Protein AF-0000000079070250 (afdb_homodimer)

Nearest PDB structures (foldseek):
  7kfq-assembly1_A  TM=8.716E-01  e=6.512E-08  Variovorax paradoxus
  5h3r-assembly1_B  TM=8.777E-01  e=5.614E-07  Escherichia coli K-12
  3voe-assembly1_B  TM=7.880E-01  e=2.738E-07  Escherichia coli K-12
  6pcp-assembly2_C  TM=7.789E-01  e=2.030E-07  Bordetella pertussis
  1s3j-assembly1_B  TM=6.612E-01  e=4.162E-07  Bacillus subtilis

Radius of gyration: 23.42 Å; Cα contacts (8 Å, |Δi|>4): 355; chains: 2; bounding box: 112×60×46 Å

Structure (mmCIF, N/CA/C/O backbone):
data_AF-0000000079070250-model_v1
#
loop_
_entity.id
_entity.type
_entity.pdbx_description
1 polymer 'MarR family transcriptional regulator'
#
loop_
_atom_site.group_PDB
_atom_site.id
_atom_site.type_symbol
_atom_site.label_atom_id
_atom_site.label_alt_id
_atom_site.label_comp_id
_atom_site.label_asym_id
_atom_site.label_entity_id
_atom_site.label_seq_id
_atom_site.pdbx_PDB_ins_code
_atom_site.Cartn_x
_atom_site.Cartn_y
_atom_site.Cartn_z
_atom_site.occupancy
_atom_site.B_iso_or_equiv
_atom_site.auth_seq_id
_atom_site.auth_comp_id
_atom_site.auth_asym_id
_atom_site.auth_atom_id
_atom_site.pdbx_PDB_model_num
ATOM 1 N N . MET A 1 1 ? -1.026 7.945 24.25 1 46.78 1 MET A N 1
ATOM 2 C CA . MET A 1 1 ? -1.282 8.734 23.047 1 46.78 1 MET A CA 1
ATOM 3 C C . MET A 1 1 ? -2.287 8.023 22.141 1 46.78 1 MET A C 1
ATOM 5 O O . MET A 1 1 ? -2.238 6.805 21.984 1 46.78 1 MET A O 1
ATOM 9 N N . ALA A 1 2 ? -3.346 8.688 21.969 1 53.91 2 ALA A N 1
ATOM 10 C CA . ALA A 1 2 ? -4.469 8.055 21.281 1 53.91 2 ALA A CA 1
ATOM 11 C C . ALA A 1 2 ? -4.043 7.516 19.906 1 53.91 2 ALA A C 1
ATOM 13 O O . ALA A 1 2 ? -3.264 8.156 19.203 1 53.91 2 ALA A O 1
ATOM 14 N N . ARG A 1 3 ? -4.148 6.27 19.75 1 69.94 3 ARG A N 1
ATOM 15 C CA . ARG A 1 3 ? -3.939 5.617 18.453 1 69.94 3 ARG A CA 1
ATOM 16 C C . ARG A 1 3 ? -4.844 6.215 17.391 1 69.94 3 ARG A C 1
ATOM 18 O O . ARG A 1 3 ? -6.047 6.383 17.609 1 69.94 3 ARG A O 1
ATOM 25 N N . GLN A 1 4 ? -4.176 6.863 16.453 1 83.81 4 GLN A N 1
ATOM 26 C CA . GLN A 1 4 ? -4.969 7.469 15.383 1 83.81 4 GLN A CA 1
ATOM 27 C C . GLN A 1 4 ? -4.883 6.656 14.102 1 83.81 4 GLN A C 1
ATOM 29 O O . GLN A 1 4 ? -3.836 6.078 13.789 1 83.81 4 GLN A O 1
ATOM 34 N N . PRO A 1 5 ? -6.004 6.57 13.438 1 85 5 PRO A N 1
ATOM 35 C CA . PRO A 1 5 ? -6.035 5.82 12.18 1 85 5 PRO A CA 1
ATOM 36 C C . PRO A 1 5 ? -4.957 6.27 11.203 1 85 5 PRO A C 1
ATOM 38 O O . PRO A 1 5 ? -4.422 5.453 10.445 1 85 5 PRO A O 1
ATOM 41 N N . GLN A 1 6 ? -4.605 7.555 11.32 1 87.25 6 GLN A N 1
ATOM 42 C CA . GLN A 1 6 ? -3.607 8.062 10.383 1 87.25 6 GLN A CA 1
ATOM 43 C C . GLN A 1 6 ? -2.225 7.496 10.695 1 87.25 6 GLN A C 1
ATOM 45 O O . GLN A 1 6 ? -1.397 7.336 9.797 1 87.25 6 GLN A O 1
ATOM 50 N N . ASP A 1 7 ? -2.006 7.215 11.953 1 89 7 ASP A N 1
ATOM 51 C CA . ASP A 1 7 ? -0.715 6.645 12.32 1 89 7 ASP A CA 1
ATOM 52 C C . ASP A 1 7 ? -0.553 5.238 11.75 1 89 7 ASP A C 1
ATOM 54 O O . ASP A 1 7 ? 0.488 4.914 11.172 1 89 7 ASP A O 1
ATOM 58 N N . LEU A 1 8 ? -1.578 4.457 11.875 1 90.69 8 LEU A N 1
ATOM 59 C CA . LEU A 1 8 ? -1.529 3.094 11.359 1 90.69 8 LEU A CA 1
ATOM 60 C C . LEU A 1 8 ? -1.411 3.096 9.836 1 90.69 8 LEU A C 1
ATOM 62 O O . LEU A 1 8 ? -0.548 2.416 9.273 1 90.69 8 LEU A O 1
ATOM 66 N N . LEU A 1 9 ? -2.252 3.852 9.219 1 92.38 9 LEU A N 1
ATOM 67 C CA . LEU A 1 9 ? -2.234 3.867 7.758 1 92.38 9 LEU A CA 1
ATOM 68 C C . LEU A 1 9 ? -0.908 4.406 7.234 1 92.38 9 LEU A C 1
ATOM 70 O O . LEU A 1 9 ? -0.378 3.908 6.238 1 92.38 9 LEU A O 1
ATOM 74 N N . HIS A 1 10 ? -0.412 5.395 7.945 1 92.31 10 HIS A N 1
ATOM 75 C CA . HIS A 1 10 ? 0.875 5.957 7.555 1 92.31 10 HIS A CA 1
ATOM 76 C C . HIS A 1 10 ? 1.977 4.902 7.609 1 92.31 10 HIS A C 1
ATOM 78 O O . HIS A 1 10 ? 2.727 4.734 6.645 1 92.31 10 HIS A O 1
ATOM 84 N N . LEU A 1 11 ? 2.061 4.195 8.648 1 92.69 11 LEU A N 1
ATOM 85 C CA . LEU A 1 11 ? 3.127 3.217 8.836 1 92.69 11 LEU A CA 1
ATOM 86 C C . LEU A 1 11 ? 2.939 2.025 7.898 1 92.69 11 LEU A C 1
ATOM 88 O O . LEU A 1 11 ? 3.912 1.497 7.359 1 92.69 11 LEU A O 1
ATOM 92 N N . LEU A 1 12 ? 1.713 1.626 7.691 1 94.81 12 LEU A N 1
ATOM 93 C CA . LEU A 1 12 ? 1.416 0.559 6.742 1 94.81 12 LEU A CA 1
ATOM 94 C C . LEU A 1 12 ? 1.848 0.949 5.332 1 94.81 12 LEU A C 1
ATOM 96 O O . LEU A 1 12 ? 2.547 0.189 4.66 1 94.81 12 LEU A O 1
ATOM 100 N N . THR A 1 13 ? 1.435 2.119 4.93 1 95.62 13 THR A N 1
ATOM 101 C CA . THR A 1 13 ? 1.72 2.602 3.582 1 95.62 13 THR A CA 1
ATOM 102 C C . THR A 1 13 ? 3.223 2.738 3.363 1 95.62 13 THR A C 1
ATOM 104 O O . THR A 1 13 ? 3.752 2.283 2.348 1 95.62 13 THR A O 1
ATOM 107 N N . ARG A 1 14 ? 3.848 3.328 4.301 1 93.44 14 ARG A N 1
ATOM 108 C CA . ARG A 1 14 ? 5.289 3.531 4.184 1 93.44 14 ARG A CA 1
ATOM 109 C C . ARG A 1 14 ? 6.023 2.197 4.102 1 93.44 14 ARG A C 1
ATOM 111 O O . ARG A 1 14 ? 6.855 1.997 3.215 1 93.44 14 ARG A O 1
ATOM 118 N N . ALA A 1 15 ? 5.711 1.296 5.008 1 93.75 15 ALA A N 1
ATOM 119 C CA . ALA A 1 15 ? 6.332 -0.024 5.008 1 93.75 15 ALA A CA 1
ATOM 120 C C . ALA A 1 15 ? 6.055 -0.761 3.701 1 93.75 15 ALA A C 1
ATOM 122 O O . ALA A 1 15 ? 6.961 -1.357 3.113 1 93.75 15 ALA A O 1
ATOM 123 N N . GLU A 1 16 ? 4.832 -0.742 3.283 1 95.25 16 GLU A N 1
ATOM 124 C CA . GLU A 1 16 ? 4.434 -1.439 2.064 1 95.25 16 GLU A CA 1
ATOM 125 C C . GLU A 1 16 ? 5.152 -0.868 0.844 1 95.25 16 GLU A C 1
ATOM 127 O O . GLU A 1 16 ? 5.719 -1.614 0.044 1 95.25 16 GLU A O 1
ATOM 132 N N . ARG A 1 17 ? 5.148 0.422 0.697 1 94.31 17 ARG A N 1
ATOM 133 C CA . ARG A 1 17 ? 5.746 1.064 -0.469 1 94.31 17 ARG A CA 1
ATOM 134 C C . ARG A 1 17 ? 7.254 0.84 -0.504 1 94.31 17 ARG A C 1
ATOM 136 O O . ARG A 1 17 ? 7.824 0.589 -1.567 1 94.31 17 ARG A O 1
ATOM 143 N N . LEU A 1 18 ? 7.895 0.932 0.613 1 92.06 18 LEU A N 1
ATOM 144 C CA . LEU A 1 18 ? 9.336 0.709 0.676 1 92.06 18 LEU A CA 1
ATOM 145 C C . LEU A 1 18 ? 9.672 -0.747 0.375 1 92.06 18 LEU A C 1
ATOM 147 O O . LEU A 1 18 ? 10.641 -1.029 -0.338 1 92.06 18 LEU A O 1
ATOM 151 N N . ALA A 1 19 ? 8.922 -1.646 0.915 1 92.81 19 ALA A N 1
ATOM 152 C CA . ALA A 1 19 ? 9.109 -3.062 0.622 1 92.81 19 ALA A CA 1
ATOM 153 C C . ALA A 1 19 ? 8.883 -3.354 -0.858 1 92.81 19 ALA A C 1
ATOM 155 O O . ALA A 1 19 ? 9.672 -4.059 -1.489 1 92.81 19 ALA A O 1
ATOM 156 N N . ALA A 1 20 ? 7.805 -2.828 -1.381 1 94.12 20 ALA A N 1
ATOM 157 C CA . ALA A 1 20 ? 7.469 -3.031 -2.787 1 94.12 20 ALA A CA 1
ATOM 158 C C . ALA A 1 20 ? 8.555 -2.475 -3.697 1 94.12 20 ALA A C 1
ATOM 160 O O . ALA A 1 20 ? 8.898 -3.082 -4.719 1 94.12 20 ALA A O 1
ATOM 161 N N . ARG A 1 21 ? 9.062 -1.342 -3.359 1 91.5 21 ARG A N 1
ATOM 162 C CA . ARG A 1 21 ? 10.133 -0.727 -4.137 1 91.5 21 ARG A CA 1
ATOM 163 C C . ARG A 1 21 ? 11.367 -1.623 -4.168 1 91.5 21 ARG A C 1
ATOM 165 O O . ARG A 1 21 ? 12 -1.778 -5.215 1 91.5 21 ARG A O 1
ATOM 172 N N . ARG A 1 22 ? 11.734 -2.135 -3.072 1 89.56 22 ARG A N 1
ATOM 173 C CA . ARG A 1 22 ? 12.883 -3.033 -2.988 1 89.56 22 ARG A CA 1
ATOM 174 C C . ARG A 1 22 ? 12.68 -4.27 -3.859 1 89.56 22 ARG A C 1
ATOM 176 O O . ARG A 1 22 ? 13.586 -4.684 -4.582 1 89.56 22 ARG A O 1
ATOM 183 N N . ILE A 1 23 ? 11.539 -4.801 -3.764 1 92.88 23 ILE A N 1
ATOM 184 C CA . ILE A 1 23 ? 11.219 -5.992 -4.543 1 92.88 23 ILE A CA 1
ATOM 185 C C . ILE A 1 23 ? 11.188 -5.637 -6.031 1 92.88 23 ILE A C 1
ATOM 187 O O . ILE A 1 23 ? 11.695 -6.391 -6.867 1 92.88 23 ILE A O 1
ATOM 191 N N . GLN A 1 24 ? 10.609 -4.516 -6.312 1 94.69 24 GLN A N 1
ATOM 192 C CA . GLN A 1 24 ? 10.508 -4.086 -7.707 1 94.69 24 GLN A CA 1
ATOM 193 C C . GLN A 1 24 ? 11.891 -3.951 -8.344 1 94.69 24 GLN A C 1
ATOM 195 O O . GLN A 1 24 ? 12.07 -4.262 -9.516 1 94.69 24 GLN A O 1
ATOM 200 N N . SER A 1 25 ? 12.805 -3.434 -7.594 1 92.19 25 SER A N 1
ATOM 201 C CA . SER A 1 25 ? 14.156 -3.266 -8.109 1 92.19 25 SER A CA 1
ATOM 202 C C . SER A 1 25 ? 14.719 -4.586 -8.625 1 92.19 25 SER A C 1
ATOM 204 O O . SER A 1 25 ? 15.445 -4.609 -9.625 1 92.19 25 SER A O 1
ATOM 206 N N . VAL A 1 26 ? 14.406 -5.695 -7.984 1 93 26 VAL A N 1
ATOM 207 C CA . VAL A 1 26 ? 14.844 -7.023 -8.391 1 93 26 VAL A CA 1
ATOM 208 C C . VAL A 1 26 ? 14.047 -7.48 -9.609 1 93 26 VAL A C 1
ATOM 210 O O . VAL A 1 26 ? 14.609 -7.996 -10.578 1 93 26 VAL A O 1
ATOM 213 N N . LEU A 1 27 ? 12.734 -7.211 -9.625 1 96.06 27 LEU A N 1
ATOM 214 C CA . LEU A 1 27 ? 11.82 -7.699 -10.656 1 96.06 27 LEU A CA 1
ATOM 215 C C . LEU A 1 27 ? 12.039 -6.961 -11.969 1 96.06 27 LEU A C 1
ATOM 217 O O . LEU A 1 27 ? 11.695 -7.473 -13.039 1 96.06 27 LEU A O 1
ATOM 221 N N . ASP A 1 28 ? 12.641 -5.785 -11.828 1 95.56 28 ASP A N 1
ATOM 222 C CA . ASP A 1 28 ? 12.906 -4.969 -13.008 1 95.56 28 ASP A CA 1
ATOM 223 C C . ASP A 1 28 ? 13.805 -5.707 -14 1 95.56 28 ASP A C 1
ATOM 225 O O . ASP A 1 28 ? 13.609 -5.609 -15.211 1 95.56 28 ASP A O 1
ATOM 229 N N . ALA A 1 29 ? 14.688 -6.453 -13.5 1 94.44 29 ALA A N 1
ATOM 230 C CA . ALA A 1 29 ? 15.617 -7.211 -14.336 1 94.44 29 ALA A CA 1
ATOM 231 C C . ALA A 1 29 ? 14.883 -8.273 -15.148 1 94.44 29 ALA A C 1
ATOM 233 O O . ALA A 1 29 ? 15.391 -8.758 -16.156 1 94.44 29 ALA A O 1
ATOM 234 N N . PHE A 1 30 ? 13.703 -8.547 -14.773 1 95.06 30 PHE A N 1
ATOM 235 C CA . PHE A 1 30 ? 12.938 -9.609 -15.422 1 95.06 30 PHE A CA 1
ATOM 236 C C . PHE A 1 30 ? 11.734 -9.039 -16.156 1 95.06 30 PHE A C 1
ATOM 238 O O . PHE A 1 30 ? 10.883 -9.781 -16.656 1 95.06 30 PHE A O 1
ATOM 245 N N . GLY A 1 31 ? 11.602 -7.75 -16.156 1 95 31 GLY A N 1
ATOM 246 C CA . GLY A 1 31 ? 10.469 -7.117 -16.812 1 95 31 GLY A CA 1
ATOM 247 C C . GLY A 1 31 ? 9.141 -7.453 -16.156 1 95 31 GLY A C 1
ATOM 248 O O . GLY A 1 31 ? 8.125 -7.582 -16.828 1 95 31 GLY A O 1
ATOM 249 N N . CYS A 1 32 ? 9.094 -7.691 -14.906 1 96.19 32 CYS A N 1
ATOM 250 C CA . CYS A 1 32 ? 7.914 -8.109 -14.156 1 96.19 32 CYS A CA 1
ATOM 251 C C . CYS A 1 32 ? 7.543 -7.066 -13.109 1 96.19 32 CYS A C 1
ATOM 253 O O . CYS A 1 32 ? 8.414 -6.566 -12.391 1 96.19 32 CYS A O 1
ATOM 255 N N . SER A 1 33 ? 6.297 -6.719 -12.969 1 96.44 33 SER A N 1
ATOM 256 C CA . SER A 1 33 ? 5.836 -5.805 -11.93 1 96.44 33 SER A CA 1
ATOM 257 C C . SER A 1 33 ? 5.535 -6.543 -10.633 1 96.44 33 SER A C 1
ATOM 259 O O . SER A 1 33 ? 5.305 -7.754 -10.641 1 96.44 33 SER A O 1
ATOM 261 N N . VAL A 1 34 ? 5.504 -5.812 -9.578 1 95.81 34 VAL A N 1
ATOM 262 C CA . VAL A 1 34 ? 5.23 -6.391 -8.273 1 95.81 34 VAL A CA 1
ATOM 263 C C . VAL A 1 34 ? 3.834 -7.012 -8.258 1 95.81 34 VAL A C 1
ATOM 265 O O . VAL A 1 34 ? 3.627 -8.078 -7.68 1 95.81 34 VAL A O 1
ATOM 268 N N . ASP A 1 35 ? 2.865 -6.348 -8.945 1 96.12 35 ASP A N 1
ATOM 269 C CA . ASP A 1 35 ? 1.505 -6.875 -8.938 1 96.12 35 ASP A CA 1
ATOM 270 C C . ASP A 1 35 ? 1.404 -8.148 -9.773 1 96.12 35 ASP A C 1
ATOM 272 O O . ASP A 1 35 ? 0.684 -9.086 -9.406 1 96.12 35 ASP A O 1
ATOM 276 N N . ALA A 1 36 ? 2.092 -8.164 -10.859 1 96.12 36 ALA A N 1
ATOM 277 C CA . ALA A 1 36 ? 2.143 -9.391 -11.641 1 96.12 36 ALA A CA 1
ATOM 278 C C . ALA A 1 36 ? 2.779 -10.523 -10.844 1 96.12 36 ALA A C 1
ATOM 280 O O . ALA A 1 36 ? 2.289 -11.656 -10.859 1 96.12 36 ALA A O 1
ATOM 281 N N . TRP A 1 37 ? 3.865 -10.203 -10.164 1 95.75 37 TRP A N 1
ATOM 282 C CA . TRP A 1 37 ? 4.535 -11.172 -9.305 1 95.75 37 TRP A CA 1
ATOM 283 C C . TRP A 1 37 ? 3.588 -11.68 -8.219 1 95.75 37 TRP A C 1
ATOM 285 O O . TRP A 1 37 ? 3.535 -12.883 -7.957 1 95.75 37 TRP A O 1
ATOM 295 N N . ARG A 1 38 ? 2.85 -10.82 -7.641 1 94.56 38 ARG A N 1
ATOM 296 C CA . ARG A 1 38 ? 1.867 -11.18 -6.625 1 94.56 38 ARG A CA 1
ATOM 297 C C . ARG A 1 38 ? 0.826 -12.141 -7.191 1 94.56 38 ARG A C 1
ATOM 299 O O . ARG A 1 38 ? 0.493 -13.148 -6.559 1 94.56 38 ARG A O 1
ATOM 306 N N . VAL A 1 39 ? 0.385 -11.844 -8.328 1 95.44 39 VAL A N 1
ATOM 307 C CA . VAL A 1 39 ? -0.62 -12.695 -8.969 1 95.44 39 VAL A CA 1
ATOM 308 C C . VAL A 1 39 ? -0.027 -14.07 -9.258 1 95.44 39 VAL A C 1
ATOM 310 O O . VAL A 1 39 ? -0.657 -15.094 -8.992 1 95.44 39 VAL A O 1
ATOM 313 N N . LEU A 1 40 ? 1.185 -14.109 -9.773 1 95.88 40 LEU A N 1
ATOM 314 C CA . LEU A 1 40 ? 1.859 -15.375 -10.023 1 95.88 40 LEU A CA 1
ATOM 315 C C . LEU A 1 40 ? 1.979 -16.188 -8.742 1 95.88 40 LEU A C 1
ATOM 317 O O . LEU A 1 40 ? 1.757 -17.406 -8.75 1 95.88 40 LEU A O 1
ATOM 321 N N . ASP A 1 41 ? 2.283 -15.492 -7.73 1 93.69 41 ASP A N 1
ATOM 322 C CA . ASP A 1 41 ? 2.467 -16.156 -6.445 1 93.69 41 ASP A CA 1
ATOM 323 C C . ASP A 1 41 ? 1.146 -16.734 -5.93 1 93.69 41 ASP A C 1
ATOM 325 O O . ASP A 1 41 ? 1.108 -17.844 -5.391 1 93.69 41 ASP A O 1
ATOM 329 N N . LEU A 1 42 ? 0.11 -16 -6.062 1 93 42 LEU A N 1
ATOM 330 C CA . LEU A 1 42 ? -1.203 -16.422 -5.59 1 93 42 LEU A CA 1
ATOM 331 C C . LEU A 1 42 ? -1.707 -17.625 -6.391 1 93 42 LEU A C 1
ATOM 333 O O . LEU A 1 42 ? -2.504 -18.422 -5.887 1 93 42 LEU A O 1
ATOM 337 N N . LEU A 1 43 ? -1.216 -17.75 -7.562 1 95.12 43 LEU A N 1
ATOM 338 C CA . LEU A 1 43 ? -1.648 -18.844 -8.438 1 95.12 43 LEU A CA 1
ATOM 339 C C . LEU A 1 43 ? -0.766 -20.062 -8.266 1 95.12 43 LEU A C 1
ATOM 341 O O . LEU A 1 43 ? -0.946 -21.078 -8.961 1 95.12 43 LEU A O 1
ATOM 345 N N . SER A 1 44 ? 0.198 -20.016 -7.461 1 85.81 44 SER A N 1
ATOM 346 C CA . SER A 1 44 ? 1.197 -21.062 -7.316 1 85.81 44 SER A CA 1
ATOM 347 C C . SER A 1 44 ? 0.555 -22.375 -6.887 1 85.81 44 SER A C 1
ATOM 349 O O . SER A 1 44 ? 1.147 -23.453 -7.051 1 85.81 44 SER A O 1
ATOM 351 N N . GLY A 1 45 ? -0.623 -22.344 -6.473 1 78.19 45 GLY A N 1
ATOM 352 C CA . GLY A 1 45 ? -1.278 -23.594 -6.125 1 78.19 45 GLY A CA 1
ATOM 353 C C . GLY A 1 45 ? -1.76 -24.375 -7.332 1 78.19 45 GLY A C 1
ATOM 354 O O . GLY A 1 45 ? -1.824 -23.844 -8.438 1 78.19 45 GLY A O 1
ATOM 355 N N . ASP A 1 46 ? -2.018 -25.656 -7.195 1 70.88 46 ASP A N 1
ATOM 356 C CA . ASP A 1 46 ? -2.307 -26.594 -8.289 1 70.88 46 ASP A CA 1
ATOM 357 C C . ASP A 1 46 ? -3.73 -26.391 -8.805 1 70.88 46 ASP A C 1
ATOM 359 O O . ASP A 1 46 ? -4.016 -26.688 -9.969 1 70.88 46 ASP A O 1
ATOM 363 N N . GLU A 1 47 ? -4.691 -26.031 -8.164 1 81 47 GLU A N 1
ATOM 364 C CA . GLU A 1 47 ? -6.102 -26.109 -8.547 1 81 47 GLU A CA 1
ATOM 365 C C . GLU A 1 47 ? -6.559 -24.812 -9.203 1 81 47 GLU A C 1
ATOM 367 O O . GLU A 1 47 ? -7.672 -24.719 -9.727 1 81 47 GLU A O 1
ATOM 372 N N . GLY A 1 48 ? -5.738 -23.953 -9.508 1 90.25 48 GLY A N 1
ATOM 373 C CA . GLY A 1 48 ? -6.172 -22.688 -10.062 1 90.25 48 GLY A CA 1
ATOM 374 C C . GLY A 1 48 ? -7.02 -21.859 -9.102 1 90.25 48 GLY A C 1
ATOM 375 O O . GLY A 1 48 ? -7.387 -22.344 -8.031 1 90.25 48 GLY A O 1
ATOM 376 N N . ARG A 1 49 ? -7.348 -20.625 -9.453 1 95 49 ARG A N 1
ATOM 377 C CA . ARG A 1 49 ? -8.148 -19.719 -8.641 1 95 49 ARG A CA 1
ATOM 378 C C . ARG A 1 49 ? -9.109 -18.922 -9.508 1 95 49 ARG A C 1
ATOM 380 O O . ARG A 1 49 ? -8.797 -18.578 -10.648 1 95 49 ARG A O 1
ATOM 387 N N . THR A 1 50 ? -10.297 -18.688 -8.938 1 94.5 50 THR A N 1
ATOM 388 C CA . THR A 1 50 ? -11.25 -17.844 -9.656 1 94.5 50 THR A CA 1
ATOM 389 C C . THR A 1 50 ? -10.766 -16.406 -9.703 1 94.5 50 THR A C 1
ATOM 391 O O . THR A 1 50 ? -10.016 -15.969 -8.828 1 94.5 50 THR A O 1
ATOM 394 N N . MET A 1 51 ? -11.219 -15.734 -10.742 1 93.38 51 MET A N 1
ATOM 395 C CA . MET A 1 51 ? -10.867 -14.328 -10.883 1 93.38 51 MET A CA 1
ATOM 396 C C . MET A 1 51 ? -11.336 -13.523 -9.672 1 93.38 51 MET A C 1
ATOM 398 O O . MET A 1 51 ? -10.641 -12.617 -9.211 1 93.38 51 MET A O 1
ATOM 402 N N . THR A 1 52 ? -12.414 -13.922 -9.094 1 92.88 52 THR A N 1
ATOM 403 C CA . THR A 1 52 ? -12.969 -13.234 -7.938 1 92.88 52 THR A CA 1
ATOM 404 C C . THR A 1 52 ? -12.102 -13.453 -6.703 1 92.88 52 THR A C 1
ATOM 406 O O . THR A 1 52 ? -11.742 -12.5 -6.016 1 92.88 52 THR A O 1
ATOM 409 N N . SER A 1 53 ? -11.758 -14.664 -6.477 1 92.81 53 SER A N 1
ATOM 410 C CA . SER A 1 53 ? -10.914 -14.977 -5.324 1 92.81 53 SER A CA 1
ATOM 411 C C . SER A 1 53 ? -9.531 -14.344 -5.457 1 92.81 53 SER A C 1
ATOM 413 O O . SER A 1 53 ? -8.953 -13.891 -4.465 1 92.81 53 SER A O 1
ATOM 415 N N . LEU A 1 54 ? -9.016 -14.305 -6.664 1 93.94 54 LEU A N 1
ATOM 416 C CA . LEU A 1 54 ? -7.719 -13.695 -6.93 1 93.94 54 LEU A CA 1
ATOM 417 C C . LEU A 1 54 ? -7.75 -12.195 -6.637 1 93.94 54 LEU A C 1
ATOM 419 O O . LEU A 1 54 ? -6.84 -11.672 -5.992 1 93.94 54 LEU A O 1
ATOM 423 N N . ALA A 1 55 ? -8.781 -11.57 -7.102 1 93.75 55 ALA A N 1
ATOM 424 C CA . ALA A 1 55 ? -8.93 -10.133 -6.879 1 93.75 55 ALA A CA 1
ATOM 425 C C . ALA A 1 55 ? -9.031 -9.812 -5.391 1 93.75 55 ALA A C 1
ATOM 427 O O . ALA A 1 55 ? -8.375 -8.891 -4.902 1 93.75 55 ALA A O 1
ATOM 428 N N . GLU A 1 56 ? -9.781 -10.609 -4.66 1 90.5 56 GLU A N 1
ATOM 429 C CA . GLU A 1 56 ? -9.977 -10.43 -3.225 1 90.5 56 GLU A CA 1
ATOM 430 C C . GLU A 1 56 ? -8.672 -10.625 -2.463 1 90.5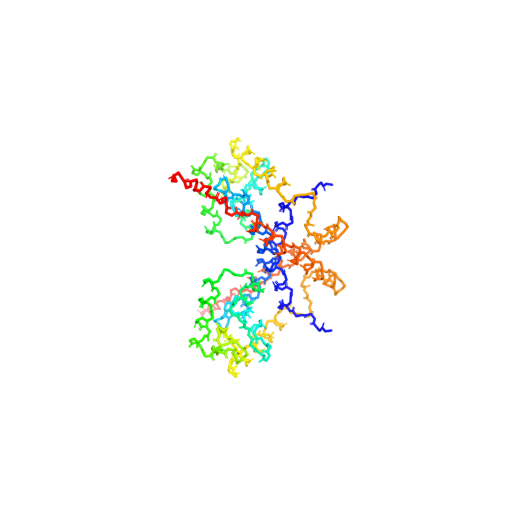 56 GLU A C 1
ATOM 432 O O . GLU A 1 56 ? -8.297 -9.797 -1.632 1 90.5 56 GLU A O 1
ATOM 437 N N . ASP A 1 57 ? -7.988 -11.672 -2.807 1 89.94 57 ASP A N 1
ATOM 438 C CA . ASP A 1 57 ? -6.758 -12.008 -2.092 1 89.94 57 ASP A CA 1
ATOM 439 C C . ASP A 1 57 ? -5.637 -11.023 -2.439 1 89.94 57 ASP A C 1
ATOM 441 O O . ASP A 1 57 ? -4.789 -10.727 -1.6 1 89.94 57 ASP A O 1
ATOM 445 N N . ALA A 1 58 ? -5.652 -10.523 -3.648 1 91.25 58 ALA A N 1
ATOM 446 C CA . ALA A 1 58 ? -4.652 -9.555 -4.082 1 91.25 58 ALA A CA 1
ATOM 447 C C . ALA A 1 58 ? -5.031 -8.141 -3.625 1 91.25 58 ALA A C 1
ATOM 449 O O . ALA A 1 58 ? -4.23 -7.215 -3.738 1 91.25 58 ALA A O 1
ATOM 450 N N . ALA A 1 59 ? -6.211 -7.996 -3.115 1 89.31 59 ALA A N 1
ATOM 451 C CA . ALA A 1 59 ? -6.742 -6.691 -2.74 1 89.31 59 ALA A CA 1
ATOM 452 C C . ALA A 1 59 ? -6.652 -5.707 -3.902 1 89.31 59 ALA A C 1
ATOM 454 O O . ALA A 1 59 ? -6.172 -4.582 -3.736 1 89.31 59 ALA A O 1
ATOM 455 N N . LEU A 1 60 ? -7.035 -6.133 -5.051 1 92.75 60 LEU A N 1
ATOM 456 C CA . LEU A 1 60 ? -7.07 -5.324 -6.266 1 92.75 60 LEU A CA 1
ATOM 457 C C . LEU A 1 60 ? -8.5 -5.188 -6.789 1 92.75 60 LEU A C 1
ATOM 459 O O . LEU A 1 60 ? -9.289 -6.125 -6.688 1 92.75 60 LEU A O 1
ATOM 463 N N . PRO A 1 61 ? -8.82 -4.008 -7.414 1 91.75 61 PRO A N 1
ATOM 464 C CA . PRO A 1 61 ? -10.07 -3.951 -8.172 1 91.75 61 PRO A CA 1
ATOM 465 C C . PRO A 1 61 ? -10.117 -4.973 -9.305 1 91.75 61 PRO A C 1
ATOM 467 O O . PRO A 1 61 ? -9.102 -5.234 -9.953 1 91.75 61 PRO A O 1
ATOM 470 N N . ALA A 1 62 ? -11.305 -5.492 -9.586 1 94.25 62 ALA A N 1
ATOM 471 C CA . ALA A 1 62 ? -11.5 -6.555 -10.562 1 94.25 62 ALA A CA 1
ATOM 472 C C . ALA A 1 62 ? -10.961 -6.141 -11.93 1 94.25 62 ALA A C 1
ATOM 474 O O . ALA A 1 62 ? -10.258 -6.91 -12.586 1 94.25 62 ALA A O 1
ATOM 475 N N . PRO A 1 63 ? -11.227 -4.93 -12.367 1 96.5 63 PRO A N 1
ATOM 476 C CA . PRO A 1 63 ? -10.703 -4.551 -13.68 1 96.5 63 PRO A CA 1
ATOM 477 C C . PRO A 1 63 ? -9.18 -4.551 -13.734 1 96.5 63 PRO A C 1
ATOM 479 O O . PRO A 1 63 ? -8.594 -4.895 -14.766 1 96.5 63 PRO A O 1
ATOM 482 N N . THR A 1 64 ? -8.562 -4.141 -12.625 1 95.69 64 THR A N 1
ATOM 483 C CA . THR A 1 64 ? -7.105 -4.121 -12.539 1 95.69 64 THR A CA 1
ATOM 484 C C . THR A 1 64 ? -6.543 -5.539 -12.609 1 95.69 64 THR A C 1
ATOM 486 O O . THR A 1 64 ? -5.574 -5.797 -13.328 1 95.69 64 THR A O 1
ATOM 489 N N . LEU A 1 65 ? -7.102 -6.398 -11.859 1 96.25 65 LEU A N 1
ATOM 490 C CA . LEU A 1 65 ? -6.684 -7.793 -11.883 1 96.25 65 LEU A CA 1
ATOM 491 C C . LEU A 1 65 ? -6.828 -8.383 -13.281 1 96.25 65 LEU A C 1
ATOM 493 O O . LEU A 1 65 ? -5.949 -9.109 -13.742 1 96.25 65 LEU A O 1
ATOM 497 N N . THR A 1 66 ? -7.934 -8.094 -13.914 1 97.06 66 THR A N 1
ATOM 498 C CA . THR A 1 66 ? -8.188 -8.609 -15.25 1 97.06 66 THR A CA 1
ATOM 499 C C . THR A 1 66 ? -7.082 -8.18 -16.219 1 97.06 66 THR A C 1
ATOM 501 O O . THR A 1 66 ? -6.57 -9 -16.984 1 97.06 66 THR A O 1
ATOM 504 N N . LYS A 1 67 ? -6.742 -6.949 -16.094 1 98.06 67 LYS A N 1
ATOM 505 C CA . LYS A 1 67 ? -5.68 -6.441 -16.953 1 98.06 67 LYS A CA 1
ATOM 506 C C . LYS A 1 67 ? -4.367 -7.176 -16.703 1 98.06 67 LYS A C 1
ATOM 508 O O . LYS A 1 67 ? -3.646 -7.52 -17.641 1 98.06 67 LYS A O 1
ATOM 513 N N . ILE A 1 68 ? -4.02 -7.41 -15.508 1 97.56 68 ILE A N 1
ATOM 514 C CA . ILE A 1 68 ? -2.789 -8.094 -15.133 1 97.56 68 ILE A CA 1
ATOM 515 C C . ILE A 1 68 ? -2.822 -9.531 -15.641 1 97.56 68 ILE A C 1
ATOM 517 O O . ILE A 1 68 ? -1.853 -10.016 -16.234 1 97.56 68 ILE A O 1
ATOM 521 N N . VAL A 1 69 ? 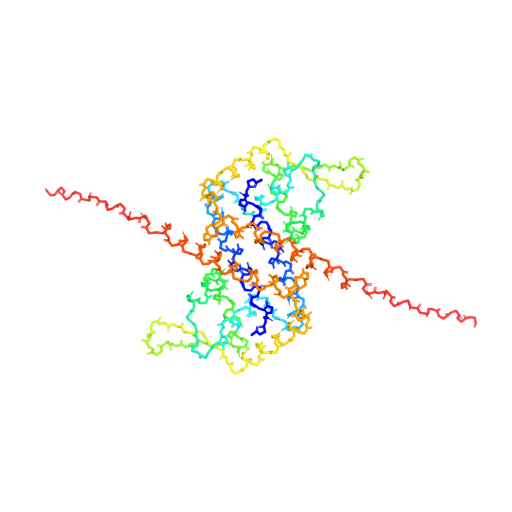-3.918 -10.195 -15.438 1 97.56 69 VAL A N 1
ATOM 522 C CA . VAL A 1 69 ? -4.047 -11.586 -15.867 1 97.56 69 VAL A CA 1
ATOM 523 C C . VAL A 1 69 ? -3.996 -11.656 -17.391 1 97.56 69 VAL A C 1
ATOM 525 O O . VAL A 1 69 ? -3.359 -12.555 -17.953 1 97.56 69 VAL A O 1
ATOM 528 N N . ASP A 1 70 ? -4.699 -10.688 -18.078 1 98.06 70 ASP A N 1
ATOM 529 C CA . ASP A 1 70 ? -4.641 -10.625 -19.531 1 98.06 70 ASP A CA 1
ATOM 530 C C . ASP A 1 70 ? -3.197 -10.539 -20.016 1 98.06 70 ASP A C 1
ATOM 532 O O . ASP A 1 70 ? -2.807 -11.227 -20.953 1 98.06 70 ASP A O 1
ATOM 536 N N . GLN A 1 71 ? -2.436 -9.734 -19.375 1 98.06 71 GLN A N 1
ATOM 537 C CA . GLN A 1 71 ? -1.03 -9.562 -19.734 1 98.06 71 GLN A CA 1
ATOM 538 C C . GLN A 1 71 ? -0.244 -10.844 -19.5 1 98.06 71 GLN A C 1
ATOM 540 O O . GLN A 1 71 ? 0.604 -11.219 -20.312 1 98.06 71 GLN A O 1
ATOM 545 N N . LEU A 1 72 ? -0.511 -11.523 -18.453 1 98.06 72 LEU A N 1
ATOM 546 C CA . LEU A 1 72 ? 0.18 -12.766 -18.109 1 98.06 72 LEU A CA 1
ATOM 547 C C . LEU A 1 72 ? -0.219 -13.883 -19.078 1 98.06 72 LEU A C 1
ATOM 549 O O . LEU A 1 72 ? 0.597 -14.742 -19.406 1 98.06 72 LEU A O 1
ATOM 553 N N . VAL A 1 73 ? -1.46 -13.883 -19.516 1 98.12 73 VAL A N 1
ATOM 554 C CA . VAL A 1 73 ? -1.927 -14.828 -20.516 1 98.12 73 VAL A CA 1
ATOM 555 C C . VAL A 1 73 ? -1.204 -14.57 -21.844 1 98.12 73 VAL A C 1
ATOM 557 O O . VAL A 1 73 ? -0.715 -15.508 -22.484 1 98.12 73 VAL A O 1
ATOM 560 N N . ASP A 1 74 ? -1.137 -13.305 -22.172 1 98.06 74 ASP A N 1
ATOM 561 C CA . ASP A 1 74 ? -0.442 -12.922 -23.406 1 98.06 74 ASP A CA 1
ATOM 562 C C . ASP A 1 74 ? 1.019 -13.359 -23.375 1 98.06 74 ASP A C 1
ATOM 564 O O . ASP A 1 74 ? 1.604 -13.672 -24.406 1 98.06 74 ASP A O 1
ATOM 568 N N . GLN A 1 75 ? 1.61 -13.453 -22.203 1 97.5 75 GLN A N 1
ATOM 569 C CA . GLN A 1 75 ? 3 -13.859 -22.016 1 97.5 75 GLN A CA 1
ATOM 570 C C . GLN A 1 75 ? 3.113 -15.375 -21.859 1 97.5 75 GLN A C 1
ATOM 572 O O . GLN A 1 75 ? 4.203 -15.898 -21.641 1 97.5 75 GLN A O 1
ATOM 577 N N . ASN A 1 76 ? 1.967 -16.047 -21.891 1 98.19 76 ASN A N 1
ATOM 578 C CA . ASN A 1 76 ? 1.883 -17.5 -21.766 1 98.19 76 ASN A CA 1
ATOM 579 C C . ASN A 1 76 ? 2.326 -17.969 -20.391 1 98.19 76 ASN A C 1
ATOM 581 O O . ASN A 1 76 ? 2.971 -19.016 -20.266 1 98.19 76 ASN A O 1
ATOM 585 N N . LEU A 1 77 ? 2.088 -17.203 -19.375 1 97.88 77 LEU A N 1
ATOM 586 C CA . LEU A 1 77 ? 2.424 -17.562 -18 1 97.88 77 LEU A CA 1
ATOM 587 C C . LEU A 1 77 ? 1.199 -18.094 -17.266 1 97.88 77 LEU A C 1
ATOM 589 O O . LEU A 1 77 ? 1.33 -18.859 -16.297 1 97.88 77 LEU A O 1
ATOM 593 N N . VAL A 1 78 ? 0.047 -17.641 -17.703 1 98 78 VAL A N 1
ATOM 594 C CA . VAL A 1 78 ? -1.232 -18 -17.109 1 98 78 VAL A CA 1
ATOM 595 C C . VAL A 1 78 ? -2.205 -18.438 -18.203 1 98 78 VAL A C 1
ATOM 597 O O . VAL A 1 78 ? -2.125 -17.969 -19.344 1 98 78 VAL A O 1
ATOM 600 N N . PHE A 1 79 ? -3.006 -19.328 -17.906 1 97.19 79 PHE A N 1
ATOM 601 C CA . PHE A 1 79 ? -4.121 -19.656 -18.797 1 97.19 79 PHE A CA 1
ATOM 602 C C . PHE A 1 79 ? -5.426 -19.734 -18.016 1 97.19 79 PHE A C 1
ATOM 604 O O . PHE A 1 79 ? -5.414 -19.875 -16.781 1 97.19 79 PHE A O 1
ATOM 611 N N . ARG A 1 80 ? -6.473 -19.516 -18.703 1 96.12 80 ARG A N 1
ATOM 612 C CA . ARG A 1 80 ? -7.809 -19.594 -18.125 1 96.12 80 ARG A CA 1
ATOM 613 C C . ARG A 1 80 ? -8.516 -20.891 -18.547 1 96.12 80 ARG A C 1
ATOM 615 O O . ARG A 1 80 ? -8.336 -21.359 -19.656 1 96.12 80 ARG A O 1
ATOM 622 N N . ARG A 1 81 ? -9.203 -21.375 -17.578 1 93.81 81 ARG A N 1
ATOM 623 C CA . ARG A 1 81 ? -9.992 -22.562 -17.891 1 93.81 81 ARG A CA 1
ATOM 624 C C . ARG A 1 81 ? -11.32 -22.547 -17.141 1 93.81 81 ARG A C 1
ATOM 626 O O . ARG A 1 81 ? -11.453 -21.875 -16.125 1 93.81 81 ARG A O 1
ATOM 633 N N . VAL A 1 82 ? -12.266 -23.266 -17.656 1 92 82 VAL A N 1
ATOM 634 C CA . VAL A 1 82 ? -13.562 -23.391 -17 1 92 82 VAL A CA 1
ATOM 635 C C . VAL A 1 82 ? -13.453 -24.375 -15.828 1 92 82 VAL A C 1
ATOM 637 O O . VAL A 1 82 ? -12.797 -25.422 -15.945 1 92 82 VAL A O 1
ATOM 640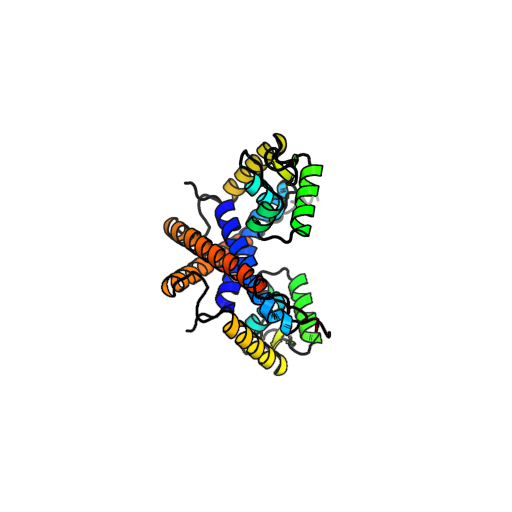 N N . ASP A 1 83 ? -14.109 -23.984 -14.727 1 88.06 83 ASP A N 1
ATOM 641 C CA . ASP A 1 83 ? -14.156 -24.875 -13.578 1 88.06 83 ASP A CA 1
ATOM 642 C C . ASP A 1 83 ? -14.992 -26.125 -13.883 1 88.06 83 ASP A C 1
ATOM 644 O O . ASP A 1 83 ? -16.172 -26.016 -14.211 1 88.06 83 ASP A O 1
ATOM 648 N N . PRO A 1 84 ? -14.336 -27.203 -13.766 1 87.81 84 PRO A N 1
ATOM 649 C CA . PRO A 1 84 ? -15.094 -28.422 -14.062 1 87.81 84 PRO A CA 1
ATOM 650 C C . PRO A 1 84 ? -16.266 -28.641 -13.117 1 87.81 84 PRO A C 1
ATOM 652 O O . PRO A 1 84 ? -17.266 -29.25 -13.492 1 87.81 84 PRO A O 1
ATOM 655 N N . ALA A 1 85 ? -16.094 -28.094 -11.938 1 90.44 85 ALA A N 1
ATOM 656 C CA . ALA A 1 85 ? -17.125 -28.25 -10.922 1 90.44 85 ALA A CA 1
ATOM 657 C C . ALA A 1 85 ? -18.234 -27.203 -11.078 1 90.44 85 ALA A C 1
ATOM 659 O O . ALA A 1 85 ? -19.328 -27.375 -10.539 1 90.44 85 ALA A O 1
ATOM 660 N N . ASP A 1 86 ? -18.016 -26.125 -11.695 1 90.88 86 ASP A N 1
ATOM 661 C CA . ASP A 1 86 ? -18.953 -25.031 -11.938 1 90.88 86 ASP A CA 1
ATOM 662 C C . ASP A 1 86 ? -18.625 -24.312 -13.25 1 90.88 86 ASP A C 1
ATOM 664 O O . ASP A 1 86 ? -17.797 -23.406 -13.281 1 90.88 86 ASP A O 1
ATOM 668 N N . ARG A 1 87 ? -19.359 -24.672 -14.25 1 89.62 87 ARG A N 1
ATOM 669 C CA . ARG A 1 87 ? -19.047 -24.219 -15.602 1 89.62 87 ARG A CA 1
ATOM 670 C C . ARG A 1 87 ? -19.188 -22.703 -15.719 1 89.62 87 ARG A C 1
ATOM 672 O O . ARG A 1 87 ? -18.703 -22.109 -16.688 1 89.62 87 ARG A O 1
ATOM 679 N N . ARG A 1 88 ? -19.719 -22.109 -14.75 1 90.12 88 ARG A N 1
ATOM 680 C CA . ARG A 1 88 ? -19.875 -20.656 -14.789 1 90.12 88 ARG A CA 1
ATOM 681 C C . ARG A 1 88 ? -18.641 -19.953 -14.242 1 90.12 88 ARG A C 1
ATOM 683 O O . ARG A 1 88 ? -18.469 -18.734 -14.414 1 90.12 88 ARG A O 1
ATOM 690 N N . ARG A 1 89 ? -17.875 -20.766 -13.68 1 90.56 89 ARG A N 1
ATOM 691 C CA . ARG A 1 89 ? -16.703 -20.188 -13.031 1 90.56 89 ARG A CA 1
ATOM 692 C C . ARG A 1 89 ? -15.461 -20.344 -13.914 1 90.56 89 ARG A C 1
ATOM 694 O O . ARG A 1 89 ? -15.227 -21.406 -14.477 1 90.56 89 ARG A O 1
ATOM 701 N N . VAL A 1 90 ? -14.781 -19.328 -14.07 1 92.25 90 VAL A N 1
ATOM 702 C CA . VAL A 1 90 ? -13.523 -19.328 -14.805 1 92.25 90 VAL A CA 1
ATOM 703 C C . VAL A 1 90 ? -12.352 -19.328 -13.828 1 92.25 90 VAL A C 1
ATOM 705 O O . VAL A 1 90 ? -12.32 -18.516 -12.891 1 92.25 90 VAL A O 1
ATOM 708 N N . LEU A 1 91 ? -11.453 -20.25 -14.078 1 95.19 91 LEU A N 1
ATOM 709 C CA . LEU A 1 91 ? -10.266 -20.375 -13.234 1 95.19 91 LEU A CA 1
ATOM 710 C C . LEU A 1 91 ? -9.023 -19.875 -13.977 1 95.19 91 LEU A C 1
ATOM 712 O O . LEU A 1 91 ? -8.883 -20.109 -15.18 1 95.19 91 LEU A O 1
ATOM 716 N N . ALA A 1 92 ? -8.195 -19.188 -13.258 1 97.31 92 ALA A N 1
ATOM 717 C CA . ALA A 1 92 ? -6.852 -18.875 -13.734 1 97.31 92 ALA A CA 1
ATOM 718 C C . ALA A 1 92 ? -5.816 -19.828 -13.148 1 97.31 92 ALA A C 1
ATOM 720 O O . ALA A 1 92 ? -5.891 -20.188 -11.969 1 97.31 92 ALA A O 1
ATOM 721 N N . GLN A 1 93 ? -4.891 -20.25 -13.984 1 96.88 93 GLN A N 1
ATOM 722 C CA . GLN A 1 93 ? -3.869 -21.203 -13.562 1 96.88 93 GLN A CA 1
ATOM 723 C C . GLN A 1 93 ? -2.535 -20.906 -14.242 1 96.88 93 GLN A C 1
ATOM 725 O O . GLN A 1 93 ? -2.502 -20.359 -15.344 1 96.88 93 GLN A O 1
ATOM 730 N N . LEU A 1 94 ? -1.488 -21.375 -13.523 1 97.44 94 LEU A N 1
ATOM 731 C CA . LEU A 1 94 ? -0.165 -21.188 -14.109 1 97.44 94 LEU A CA 1
ATOM 732 C C . LEU A 1 94 ? 0.079 -22.219 -15.211 1 97.44 94 LEU A C 1
ATOM 734 O O . LEU A 1 94 ? -0.308 -23.391 -15.078 1 97.44 94 LEU A O 1
ATOM 738 N N . THR A 1 95 ? 0.683 -21.766 -16.312 1 96.75 95 THR A N 1
ATOM 739 C CA . THR A 1 95 ? 1.284 -22.688 -17.266 1 96.75 95 THR A CA 1
ATOM 740 C C . THR A 1 95 ? 2.592 -23.25 -16.719 1 96.75 95 THR A C 1
ATOM 742 O O . THR A 1 95 ? 3.102 -22.781 -15.703 1 96.75 95 THR A O 1
ATOM 745 N N . PRO A 1 96 ? 3.121 -24.312 -17.375 1 96.38 96 PRO A N 1
ATOM 746 C CA . PRO A 1 96 ? 4.461 -24.766 -16.984 1 96.38 96 PRO A CA 1
ATOM 747 C C . PRO A 1 96 ? 5.496 -23.641 -17.047 1 96.38 96 PRO A C 1
ATOM 749 O O . PRO A 1 96 ? 6.363 -23.547 -16.172 1 96.38 96 PRO A O 1
ATOM 752 N N . ARG A 1 97 ? 5.336 -22.828 -18.031 1 97.06 97 ARG A N 1
ATOM 753 C CA . ARG A 1 97 ? 6.215 -21.672 -18.156 1 97.06 97 ARG A CA 1
ATOM 754 C C . ARG A 1 97 ? 6 -20.703 -17.016 1 97.06 97 ARG A C 1
ATOM 756 O O . ARG A 1 97 ? 6.961 -20.125 -16.484 1 97.06 97 ARG A O 1
ATOM 763 N N . GLY A 1 98 ? 4.727 -20.484 -16.656 1 96.94 98 GLY A N 1
ATOM 764 C CA . GLY A 1 98 ? 4.387 -19.609 -15.531 1 96.94 98 GLY A CA 1
ATOM 765 C C . GLY A 1 98 ? 4.957 -20.094 -14.211 1 96.94 98 GLY A C 1
ATOM 766 O O . GLY A 1 98 ? 5.426 -19.281 -13.406 1 96.94 98 GLY A O 1
ATOM 767 N N . LEU A 1 99 ? 4.945 -21.375 -14.039 1 95.88 99 LEU A N 1
ATOM 768 C CA . LEU A 1 99 ? 5.5 -21.969 -12.828 1 95.88 99 LEU A CA 1
ATOM 769 C C . LEU A 1 99 ? 7.008 -21.75 -12.75 1 95.88 99 LEU A C 1
ATOM 771 O O . LEU A 1 99 ? 7.539 -21.422 -11.695 1 95.88 99 LEU A O 1
ATOM 775 N N . ARG A 1 100 ? 7.688 -21.938 -13.852 1 96.31 100 ARG A N 1
ATOM 776 C CA . ARG A 1 100 ? 9.125 -21.734 -13.914 1 96.31 100 ARG A CA 1
ATOM 777 C C . ARG A 1 100 ? 9.477 -20.266 -13.641 1 96.31 100 ARG A C 1
ATOM 779 O O . ARG A 1 100 ? 10.414 -19.984 -12.898 1 96.31 100 ARG A O 1
ATOM 786 N N . ARG A 1 101 ? 8.664 -19.406 -14.234 1 96.12 101 ARG A N 1
ATOM 787 C CA . ARG A 1 101 ? 8.883 -17.984 -14.047 1 96.12 101 ARG A CA 1
ATOM 788 C C . ARG A 1 101 ? 8.703 -17.578 -12.586 1 96.12 101 ARG A C 1
ATOM 790 O O . ARG A 1 101 ? 9.516 -16.828 -12.031 1 96.12 101 ARG A O 1
ATOM 797 N N . ARG A 1 102 ? 7.664 -18.031 -11.984 1 94.88 102 ARG A N 1
ATOM 798 C CA . ARG A 1 102 ? 7.402 -17.75 -10.578 1 94.88 102 ARG A CA 1
ATOM 799 C C . ARG A 1 102 ? 8.578 -18.172 -9.703 1 94.88 102 ARG A C 1
ATOM 801 O O . ARG A 1 102 ? 9 -17.422 -8.82 1 94.88 102 ARG A O 1
ATOM 808 N N . ARG A 1 103 ? 9.086 -19.359 -9.953 1 94.44 103 ARG A N 1
ATOM 809 C CA . ARG A 1 103 ? 10.203 -19.891 -9.164 1 94.44 103 ARG A CA 1
ATOM 810 C C . ARG A 1 103 ? 11.453 -19.047 -9.367 1 94.44 103 ARG A C 1
ATOM 812 O O . ARG A 1 103 ? 12.18 -18.766 -8.414 1 94.44 103 ARG A O 1
ATOM 819 N N . GLU A 1 104 ? 11.672 -18.719 -10.609 1 95.75 104 GLU A N 1
ATOM 820 C CA . GLU A 1 104 ? 12.82 -17.891 -10.953 1 95.75 104 GLU A CA 1
ATOM 821 C C . GLU A 1 104 ? 12.758 -16.547 -10.234 1 95.75 104 GLU A C 1
ATOM 823 O O . GLU A 1 104 ? 13.75 -16.109 -9.648 1 95.75 104 GLU A O 1
ATOM 828 N N . LEU A 1 105 ? 11.625 -15.945 -10.281 1 95 105 LEU A N 1
ATOM 829 C CA . LEU A 1 105 ? 11.438 -14.641 -9.648 1 95 105 LEU A CA 1
ATOM 830 C C . LEU A 1 105 ? 11.57 -14.75 -8.133 1 95 105 LEU A C 1
ATOM 832 O O . LEU A 1 105 ? 12.211 -13.906 -7.5 1 95 105 LEU A O 1
ATOM 836 N N . SER A 1 106 ? 10.992 -15.781 -7.586 1 92.44 106 SER A N 1
ATOM 837 C CA . SER A 1 106 ? 11.047 -15.992 -6.145 1 92.44 106 SER A CA 1
ATOM 838 C C . SER A 1 106 ? 12.484 -16.172 -5.668 1 92.44 106 SER A C 1
ATOM 840 O O . SER A 1 106 ? 12.867 -15.633 -4.625 1 92.44 106 SER A O 1
ATOM 842 N N . ARG A 1 107 ? 13.203 -16.875 -6.445 1 92.38 107 ARG A N 1
ATOM 843 C CA . ARG A 1 107 ? 14.609 -17.109 -6.109 1 92.38 107 ARG A CA 1
ATOM 844 C C . ARG A 1 107 ? 15.406 -15.805 -6.164 1 92.38 107 ARG A C 1
ATOM 846 O O . ARG A 1 107 ? 16.234 -15.539 -5.289 1 92.38 107 ARG A O 1
ATOM 853 N N . ALA A 1 108 ? 15.172 -15.078 -7.188 1 93.94 108 ALA A N 1
ATOM 854 C CA . ALA A 1 108 ? 15.875 -13.805 -7.348 1 93.94 108 ALA A CA 1
ATOM 855 C C . ALA A 1 108 ? 15.539 -12.844 -6.215 1 93.94 108 ALA A C 1
ATOM 857 O O . ALA A 1 108 ? 16.438 -12.203 -5.652 1 93.94 108 ALA A O 1
ATOM 858 N N . VAL A 1 109 ? 14.312 -12.781 -5.852 1 92.69 109 VAL A N 1
ATOM 859 C CA . VAL A 1 109 ? 13.859 -11.883 -4.793 1 92.69 109 VAL A CA 1
ATOM 860 C C . VAL A 1 109 ? 14.438 -12.328 -3.453 1 92.69 109 VAL A C 1
ATOM 862 O O . VAL A 1 109 ? 14.938 -11.5 -2.684 1 92.69 109 VAL A O 1
ATOM 865 N N . ARG A 1 110 ? 14.367 -13.57 -3.219 1 89.25 110 ARG A N 1
ATOM 866 C CA . ARG A 1 110 ? 14.891 -14.102 -1.966 1 89.25 110 ARG A CA 1
ATOM 867 C C . ARG A 1 110 ? 16.391 -13.828 -1.844 1 89.25 110 ARG A C 1
ATOM 869 O O . ARG A 1 110 ? 16.875 -13.531 -0.755 1 89.25 110 ARG A O 1
ATOM 876 N N . ALA A 1 111 ? 17.094 -13.977 -2.893 1 88.75 111 ALA A N 1
ATOM 877 C CA . ALA A 1 111 ? 18.547 -13.758 -2.906 1 88.75 111 ALA A CA 1
ATOM 878 C C . ALA A 1 111 ? 18.875 -12.312 -2.557 1 88.75 111 ALA A C 1
ATOM 880 O O . ALA A 1 111 ? 19.844 -12.047 -1.841 1 88.75 111 ALA A O 1
ATOM 881 N N . GLU A 1 112 ? 18.078 -11.438 -3.072 1 83.81 112 GLU A N 1
ATOM 882 C CA . GLU A 1 112 ? 18.328 -10.016 -2.857 1 83.81 112 GLU A CA 1
ATOM 883 C C . GLU A 1 112 ? 17.781 -9.555 -1.511 1 83.81 112 GLU A C 1
ATOM 885 O O . GLU A 1 112 ? 18.359 -8.688 -0.858 1 83.81 112 GLU A O 1
ATOM 890 N N . TRP A 1 113 ? 16.594 -10.078 -1.146 1 79.94 113 TRP A N 1
ATOM 891 C CA . TRP A 1 113 ? 15.898 -9.711 0.087 1 79.94 113 TRP A CA 1
ATOM 892 C C . TRP A 1 113 ? 16.719 -10.125 1.31 1 79.94 113 TRP A C 1
ATOM 894 O O . TRP A 1 113 ? 16.844 -9.352 2.262 1 79.94 113 TRP A O 1
ATOM 904 N N . GLY A 1 114 ? 17.469 -11.195 1.2 1 74.75 114 GLY A N 1
ATOM 905 C CA . GLY A 1 114 ? 18.219 -11.758 2.32 1 74.75 114 GLY A CA 1
ATOM 906 C C . GLY A 1 114 ? 17.375 -12.648 3.207 1 74.75 114 GLY A C 1
ATOM 907 O O . GLY A 1 114 ? 16.188 -12.852 2.941 1 74.75 114 GLY A O 1
ATOM 908 N N . PRO A 1 115 ? 17.984 -13.164 4.211 1 67.25 115 PRO A N 1
ATOM 909 C CA . PRO A 1 115 ? 17.344 -14.211 5.016 1 67.25 115 PRO A CA 1
ATOM 910 C C . PRO A 1 115 ? 16.297 -13.664 5.965 1 67.25 115 PRO A C 1
ATOM 912 O O . PRO A 1 115 ? 15.477 -14.422 6.488 1 67.25 115 PRO A O 1
ATOM 915 N N . SER A 1 116 ? 16.391 -12.383 6.176 1 71.81 116 SER A N 1
ATOM 916 C CA . SER A 1 116 ? 15.438 -11.781 7.105 1 71.81 116 SER A CA 1
ATOM 917 C C . SER A 1 116 ? 15.008 -10.398 6.637 1 71.81 116 SER A C 1
ATOM 919 O O . SER A 1 116 ? 15.688 -9.766 5.828 1 71.81 116 SER A O 1
ATOM 921 N N . VAL A 1 117 ? 13.781 -10.07 7.117 1 77.12 117 VAL A N 1
ATOM 922 C CA . VAL A 1 117 ? 13.312 -8.719 6.855 1 77.12 117 VAL A CA 1
ATOM 923 C C . VAL A 1 117 ? 14.273 -7.707 7.469 1 77.12 117 VAL A C 1
ATOM 925 O O . VAL A 1 117 ? 14.617 -7.797 8.648 1 77.12 117 VAL A O 1
ATOM 928 N N . PRO A 1 118 ? 14.844 -6.879 6.629 1 76.62 118 PRO A N 1
ATOM 929 C CA . PRO A 1 118 ? 15.758 -5.871 7.172 1 76.62 118 PRO A CA 1
ATOM 930 C C . PRO A 1 118 ? 15.18 -5.145 8.383 1 76.62 118 PRO A C 1
ATOM 932 O O . PRO A 1 118 ? 14.008 -4.758 8.383 1 76.62 118 PRO A O 1
ATOM 935 N N . GLY A 1 119 ? 15.984 -5.145 9.5 1 80.19 119 GLY A N 1
ATOM 936 C CA . GLY A 1 119 ? 15.617 -4.328 10.641 1 80.19 119 GLY A CA 1
ATOM 937 C C . GLY A 1 119 ? 14.797 -5.078 11.672 1 80.19 119 GLY A C 1
ATOM 938 O O . GLY A 1 119 ? 14.5 -4.547 12.742 1 80.19 119 GLY A O 1
ATOM 939 N N . LEU A 1 120 ? 14.383 -6.301 11.312 1 87.88 120 LEU A N 1
ATOM 940 C CA . LEU A 1 120 ? 13.602 -7.082 12.258 1 87.88 120 LEU A CA 1
ATOM 941 C C . LEU A 1 120 ? 14.305 -8.391 12.602 1 87.88 120 LEU A C 1
ATOM 943 O O . LEU A 1 120 ? 14.922 -9.016 11.727 1 87.88 120 LEU A O 1
ATOM 947 N N . THR A 1 121 ? 14.219 -8.734 13.859 1 88.25 121 THR A N 1
ATOM 948 C CA . THR A 1 121 ? 14.656 -10.07 14.242 1 88.25 121 THR A CA 1
ATOM 949 C C . THR A 1 121 ? 13.648 -11.117 13.773 1 88.25 121 THR A C 1
ATOM 951 O O . THR A 1 121 ? 12.523 -10.789 13.406 1 88.25 121 THR A O 1
ATOM 954 N N . GLU A 1 122 ? 14.164 -12.32 13.773 1 86 122 GLU A N 1
ATOM 955 C CA . GLU A 1 122 ? 13.266 -13.406 13.414 1 86 122 GLU A CA 1
ATOM 956 C C . GLU A 1 122 ? 12.039 -13.43 14.32 1 86 122 GLU A C 1
ATOM 958 O O . GLU A 1 122 ? 10.922 -13.656 13.859 1 86 122 GLU A O 1
ATOM 963 N N . ASP A 1 123 ? 12.297 -13.125 15.531 1 89.56 123 ASP A N 1
ATOM 964 C CA . ASP A 1 123 ? 11.211 -13.102 16.5 1 89.56 123 ASP A CA 1
ATOM 965 C C . ASP A 1 123 ? 10.227 -11.969 16.203 1 89.56 123 ASP A C 1
ATOM 967 O O . ASP A 1 123 ? 9.016 -12.156 16.297 1 89.56 123 ASP A O 1
ATOM 971 N N . GLU A 1 124 ? 10.719 -10.859 15.82 1 90.19 124 GLU A N 1
ATOM 972 C CA . GLU A 1 124 ? 9.875 -9.711 15.492 1 90.19 124 GLU A CA 1
ATOM 973 C C . GLU A 1 124 ? 9.07 -9.969 14.219 1 90.19 124 GLU A C 1
ATOM 975 O O . GLU A 1 124 ? 7.914 -9.555 14.117 1 90.19 124 GLU A O 1
ATOM 980 N N . GLU A 1 125 ? 9.695 -10.617 13.32 1 89.06 125 GLU A N 1
ATOM 981 C CA . GLU A 1 125 ? 8.992 -11 12.102 1 89.06 125 GLU A CA 1
ATOM 982 C C . GLU A 1 125 ? 7.848 -11.969 12.406 1 89.06 125 GLU A C 1
ATOM 984 O O . GLU A 1 125 ? 6.754 -11.836 11.852 1 89.06 125 GLU A O 1
ATOM 989 N N . ASP A 1 126 ? 8.148 -12.859 13.273 1 90.06 126 ASP A N 1
ATOM 990 C CA . ASP A 1 126 ? 7.156 -13.859 13.664 1 90.06 126 ASP A CA 1
ATOM 991 C C . ASP A 1 126 ? 5.988 -13.211 14.398 1 90.06 126 ASP A C 1
ATOM 993 O O . ASP A 1 126 ? 4.891 -13.773 14.453 1 90.06 126 ASP A O 1
ATOM 997 N N . GLN A 1 127 ? 6.195 -12.078 14.953 1 92.31 127 GLN A N 1
ATOM 998 C CA . GLN A 1 127 ? 5.133 -11.312 15.602 1 92.31 127 GLN A CA 1
ATOM 999 C C . GLN A 1 127 ? 4.371 -10.461 14.594 1 92.31 127 GLN A C 1
ATOM 1001 O O . GLN A 1 127 ? 3.145 -10.352 14.672 1 92.31 127 GLN A O 1
ATOM 1006 N N . LEU A 1 128 ? 5.062 -9.945 13.664 1 93.62 128 LEU A N 1
ATOM 1007 C CA . LEU A 1 128 ? 4.508 -8.984 12.719 1 93.62 128 LEU A CA 1
ATOM 1008 C C . LEU A 1 128 ? 3.512 -9.656 11.781 1 93.62 128 LEU A C 1
ATOM 1010 O O . LEU A 1 128 ? 2.416 -9.141 11.555 1 93.62 128 LEU A O 1
ATOM 1014 N N . LEU A 1 129 ? 3.814 -10.805 11.273 1 93.62 129 LEU A N 1
ATOM 1015 C CA . LEU A 1 129 ? 3.041 -11.445 10.219 1 93.62 129 LEU A CA 1
ATOM 1016 C C . LEU A 1 129 ? 1.653 -11.836 10.719 1 93.62 129 LEU A C 1
ATOM 1018 O O . LEU A 1 129 ? 0.646 -11.5 10.086 1 93.62 129 LEU A O 1
ATOM 1022 N N . PRO A 1 130 ? 1.6 -12.414 11.922 1 93.5 130 PRO A N 1
ATOM 1023 C CA . PRO A 1 130 ? 0.26 -12.742 12.414 1 93.5 130 PRO A CA 1
ATOM 1024 C C . PRO A 1 130 ? -0.582 -11.5 12.703 1 93.5 130 PRO A C 1
ATOM 1026 O O . PRO A 1 130 ? -1.802 -11.523 12.516 1 93.5 130 PRO A O 1
ATOM 1029 N N . LEU A 1 131 ? 0.008 -10.461 13.18 1 94.19 131 LEU A N 1
ATOM 1030 C CA . LEU A 1 131 ? -0.718 -9.227 13.445 1 94.19 131 LEU A CA 1
ATOM 1031 C C . LEU A 1 131 ? -1.276 -8.633 12.156 1 94.19 131 LEU A C 1
ATOM 1033 O O . LEU A 1 131 ? -2.422 -8.18 12.125 1 94.19 131 LEU A O 1
ATOM 1037 N N . LEU A 1 132 ? -0.469 -8.664 11.109 1 94.5 132 LEU A N 1
ATOM 1038 C CA . LEU A 1 132 ? -0.922 -8.188 9.805 1 94.5 132 LEU A CA 1
ATOM 1039 C C . LEU A 1 132 ? -2.061 -9.055 9.273 1 94.5 132 LEU A C 1
ATOM 1041 O O . LEU A 1 132 ? -3.002 -8.539 8.664 1 94.5 132 LEU A O 1
ATOM 1045 N N . GLY A 1 133 ? -1.898 -10.336 9.492 1 93.06 133 GLY A N 1
ATOM 1046 C CA . GLY A 1 133 ? -2.959 -11.242 9.102 1 93.06 133 GLY A CA 1
ATOM 1047 C C . GLY A 1 133 ? -4.281 -10.961 9.781 1 93.06 133 GLY A C 1
ATOM 1048 O O . GLY A 1 133 ? -5.328 -10.914 9.133 1 93.06 133 GLY A O 1
ATOM 1049 N N . ARG A 1 134 ? -4.289 -10.773 11.023 1 92.62 134 ARG A N 1
ATOM 1050 C CA . ARG A 1 134 ? -5.492 -10.453 11.789 1 92.62 134 ARG A CA 1
ATOM 1051 C C . ARG A 1 134 ? -6.086 -9.117 11.344 1 92.62 134 ARG A C 1
ATOM 1053 O O . ARG A 1 134 ? -7.301 -9 11.18 1 92.62 134 ARG A O 1
ATOM 1060 N N . LEU A 1 135 ? -5.203 -8.203 11.172 1 91.94 135 LEU A N 1
ATOM 1061 C CA . LEU A 1 135 ? -5.641 -6.887 10.719 1 91.94 135 LEU A CA 1
ATOM 1062 C C . LEU A 1 135 ? -6.352 -6.984 9.375 1 91.94 135 LEU A C 1
ATOM 1064 O O . LEU A 1 135 ? -7.453 -6.457 9.211 1 91.94 135 LEU A O 1
ATOM 1068 N N . SER A 1 136 ? -5.75 -7.676 8.445 1 91.69 136 SER A N 1
ATOM 1069 C CA . SER A 1 136 ? -6.328 -7.836 7.117 1 91.69 136 SER A CA 1
ATOM 1070 C C . SER A 1 136 ? -7.668 -8.555 7.18 1 91.69 136 SER A C 1
ATOM 1072 O O . SER A 1 136 ? -8.609 -8.188 6.477 1 91.69 136 SER A O 1
ATOM 1074 N N . GLY A 1 137 ? -7.723 -9.555 7.98 1 89.31 137 GLY A N 1
ATOM 1075 C CA . GLY A 1 137 ? -8.969 -10.281 8.148 1 89.31 137 GLY A CA 1
ATOM 1076 C C . GLY A 1 137 ? -10.094 -9.422 8.688 1 89.31 137 GLY A C 1
ATOM 1077 O O . GLY A 1 137 ? -11.227 -9.484 8.195 1 89.31 137 GLY A O 1
ATOM 1078 N N . ALA A 1 138 ? -9.836 -8.656 9.633 1 87.94 138 ALA A N 1
ATOM 1079 C CA . ALA A 1 138 ? -10.828 -7.801 10.273 1 87.94 138 ALA A CA 1
ATOM 1080 C C . ALA A 1 138 ? -11.305 -6.703 9.32 1 87.94 138 ALA A C 1
ATOM 1082 O O . ALA A 1 138 ? -12.469 -6.32 9.336 1 87.94 138 ALA A O 1
ATOM 1083 N N . LEU A 1 139 ? -10.367 -6.211 8.539 1 87.44 139 LEU A N 1
ATOM 1084 C CA . LEU A 1 139 ? -10.703 -5.129 7.617 1 87.44 139 LEU A CA 1
ATOM 1085 C C . LEU A 1 139 ? -11.508 -5.656 6.43 1 87.44 139 LEU A C 1
ATOM 1087 O O . LEU A 1 139 ? -12.297 -4.922 5.832 1 87.44 139 LEU A O 1
ATOM 1091 N N . ALA A 1 140 ? -11.211 -6.832 6.027 1 83.75 140 ALA A N 1
ATOM 1092 C CA . ALA A 1 140 ? -11.953 -7.453 4.934 1 83.75 140 ALA A CA 1
ATOM 1093 C C . ALA A 1 140 ? -13.414 -7.68 5.32 1 83.75 140 ALA A C 1
ATOM 1095 O O . ALA A 1 140 ? -14.32 -7.5 4.5 1 83.75 140 ALA A O 1
ATOM 1096 N N . ASP A 1 141 ? -13.648 -8.164 6.496 1 71.62 141 ASP A N 1
ATOM 1097 C CA . ASP A 1 141 ? -14.992 -8.461 7 1 71.62 141 ASP A CA 1
ATOM 1098 C C . ASP A 1 141 ? -15.82 -7.188 7.137 1 71.62 141 ASP A C 1
ATOM 1100 O O . ASP A 1 141 ? -17.031 -7.207 6.945 1 71.62 141 ASP A O 1
ATOM 1104 N N . GLY A 1 142 ? -15.281 -6.195 7.512 1 60 142 GLY A N 1
ATOM 1105 C CA . GLY A 1 142 ? -16.047 -4.957 7.645 1 60 142 GLY A CA 1
ATOM 1106 C C . GLY A 1 142 ? -16.469 -4.375 6.316 1 60 142 GLY A C 1
ATOM 1107 O O . GLY A 1 142 ? -17.328 -3.49 6.27 1 60 142 GLY A O 1
ATOM 1108 N N . SER A 1 143 ? -15.773 -4.559 5.211 1 52.75 143 SER A N 1
ATOM 1109 C CA . SER A 1 143 ? -16.203 -4.109 3.891 1 52.75 143 SER A CA 1
ATOM 1110 C C . SER A 1 143 ? -17.531 -4.742 3.494 1 52.75 143 SER A C 1
ATOM 1112 O O . SER A 1 143 ? -18.281 -4.184 2.684 1 52.75 143 SER A O 1
ATOM 1114 N N . ASP A 1 144 ? -17.859 -5.98 3.842 1 45.91 144 ASP A N 1
ATOM 1115 C CA . ASP A 1 144 ? -19.109 -6.664 3.531 1 45.91 144 ASP A CA 1
ATOM 1116 C C . ASP A 1 144 ? -20.281 -6.051 4.293 1 45.91 144 ASP A C 1
ATOM 1118 O O . ASP A 1 144 ? -21.422 -6.113 3.844 1 45.91 144 ASP A O 1
ATOM 1122 N N . ARG A 1 145 ? -20.156 -5.77 5.426 1 39.91 145 ARG A N 1
ATOM 1123 C CA . ARG A 1 145 ? -21.312 -5.293 6.188 1 39.91 145 ARG A CA 1
ATOM 1124 C C . ARG A 1 145 ? -21.844 -3.984 5.613 1 39.91 145 ARG A C 1
ATOM 1126 O O . ARG A 1 145 ? -23 -3.619 5.855 1 39.91 145 ARG A O 1
ATO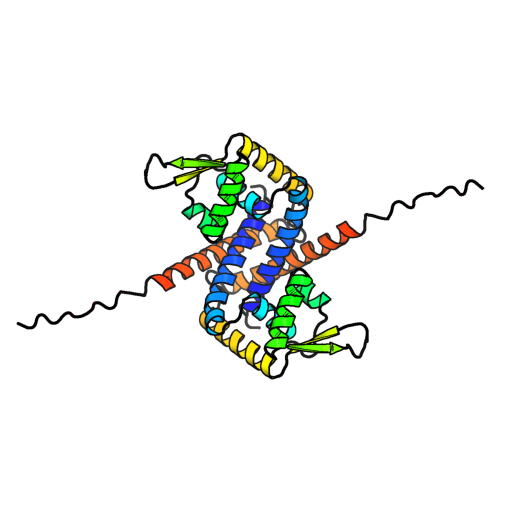M 1133 N N . ALA A 1 146 ? -21.062 -3.152 4.992 1 40.5 146 ALA A N 1
ATOM 1134 C CA . ALA A 1 146 ? -21.641 -1.912 4.484 1 40.5 146 ALA A CA 1
ATOM 1135 C C . ALA A 1 146 ? -22.547 -2.182 3.289 1 40.5 146 ALA A C 1
ATOM 1137 O O . ALA A 1 146 ? -23.344 -1.325 2.902 1 40.5 146 ALA A O 1
ATOM 1138 N N . GLY A 1 147 ? -22.422 -3.24 2.541 1 36.94 147 GLY A N 1
ATOM 1139 C CA . GLY A 1 147 ? -23.297 -3.539 1.421 1 36.94 147 GLY A CA 1
ATOM 1140 C C . GLY A 1 147 ? -24.672 -4.02 1.852 1 36.94 147 GLY A C 1
ATOM 1141 O O . GLY A 1 147 ? -25.562 -4.195 1.018 1 36.94 147 GLY A O 1
ATOM 1142 N N . THR A 1 148 ? -24.688 -4.699 2.877 1 37.41 148 THR A N 1
ATOM 1143 C CA . THR A 1 148 ? -25.922 -5.426 3.158 1 37.41 148 THR A CA 1
ATOM 1144 C C . THR A 1 148 ? -27.016 -4.469 3.623 1 37.41 148 THR A C 1
ATOM 1146 O O . THR A 1 148 ? -28.203 -4.812 3.6 1 37.41 148 THR A O 1
ATOM 1149 N N . THR A 1 149 ? -26.609 -3.34 4.098 1 37.88 149 THR A N 1
ATOM 1150 C CA . THR A 1 149 ? -27.703 -2.686 4.805 1 37.88 149 THR A CA 1
ATOM 1151 C C . THR A 1 149 ? -28.672 -2.037 3.82 1 37.88 149 THR A C 1
ATOM 1153 O O . THR A 1 149 ? -29.766 -1.625 4.199 1 37.88 149 THR A O 1
ATOM 1156 N N . ALA A 1 150 ? -28.125 -1.697 2.6 1 36.09 150 ALA A N 1
ATOM 1157 C CA . ALA A 1 150 ? -29.125 -0.893 1.899 1 36.09 150 ALA A CA 1
ATOM 1158 C C . ALA A 1 150 ? -30.25 -1.766 1.371 1 36.09 150 ALA A C 1
ATOM 1160 O O . ALA A 1 150 ? -30.078 -2.506 0.401 1 36.09 150 ALA A O 1
ATOM 1161 N N . ALA A 1 151 ? -31.016 -2.439 2.207 1 38.94 151 ALA A N 1
ATOM 1162 C CA . ALA A 1 151 ? -32.219 -3.074 1.716 1 38.94 151 ALA A CA 1
ATOM 1163 C C . ALA A 1 151 ? -33.062 -2.109 0.861 1 38.94 151 ALA A C 1
ATOM 1165 O O . ALA A 1 151 ? -33.156 -0.923 1.182 1 38.94 151 ALA A O 1
ATOM 1166 N N . PRO A 1 152 ? -33.219 -2.414 -0.423 1 41.19 152 PRO A N 1
ATOM 1167 C CA . PRO A 1 152 ? -34.031 -1.567 -1.297 1 41.19 152 PRO A CA 1
ATOM 1168 C C . PRO A 1 152 ? -35.344 -1.143 -0.646 1 41.19 152 PRO A C 1
ATOM 1170 O O . PRO A 1 152 ? -35.969 -1.919 0.099 1 41.19 152 PRO A O 1
ATOM 1173 N N . ALA A 1 153 ? -35.438 0.049 -0.237 1 42.44 153 ALA A N 1
ATOM 1174 C CA . ALA A 1 153 ? -36.75 0.607 0.171 1 42.44 153 ALA A CA 1
ATOM 1175 C C . ALA A 1 153 ? -37.844 0.214 -0.807 1 42.44 153 ALA A C 1
ATOM 1177 O O . ALA A 1 153 ? -37.719 0.454 -2.012 1 42.44 153 ALA A O 1
ATOM 1178 N N . GLY A 1 154 ? -38.438 -0.974 -0.676 1 38.47 154 GLY A N 1
ATOM 1179 C CA . GLY A 1 154 ? -39.594 -1.405 -1.433 1 38.47 154 GLY A CA 1
ATOM 1180 C C . GLY A 1 154 ? -40.625 -0.298 -1.648 1 38.47 154 GLY A C 1
ATOM 1181 O O . GLY A 1 154 ? -40.938 0.451 -0.721 1 38.47 154 GLY A O 1
ATOM 1182 N N . ASN A 1 155 ? -40.656 0.387 -2.756 1 41.25 155 ASN A N 1
ATOM 1183 C CA . ASN A 1 155 ? -41.719 1.282 -3.213 1 41.25 155 ASN A CA 1
ATOM 1184 C C . ASN A 1 155 ? -43.094 0.68 -2.98 1 41.25 155 ASN A C 1
ATOM 1186 O O . ASN A 1 155 ? -43.406 -0.402 -3.486 1 41.25 155 ASN A O 1
ATOM 1190 N N . PRO A 1 156 ? -43.781 0.955 -1.862 1 42.72 156 PRO A N 1
ATOM 1191 C CA . PRO A 1 156 ? -45.156 0.511 -1.701 1 42.72 156 PRO A CA 1
ATOM 1192 C C . PRO A 1 156 ? -46.062 0.933 -2.865 1 42.72 156 PRO A C 1
ATOM 1194 O O . PRO A 1 156 ? -46.219 2.129 -3.135 1 42.72 156 PRO A O 1
ATOM 1197 N N . VAL A 1 157 ? -45.875 0.498 -4.094 1 38.38 157 VAL A N 1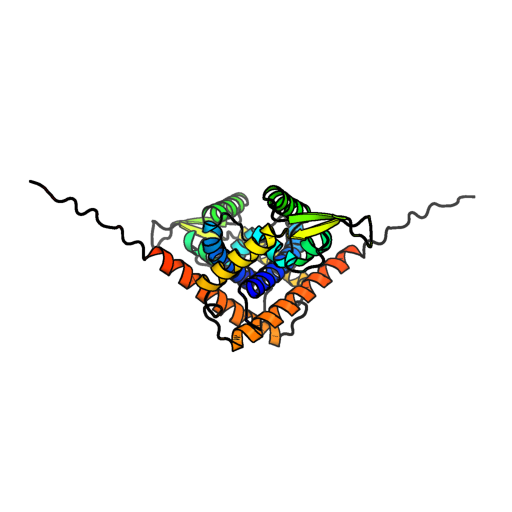
ATOM 1198 C CA . VAL A 1 157 ? -46.844 0.746 -5.141 1 38.38 157 VAL A CA 1
ATOM 1199 C C . VAL A 1 157 ? -48.25 0.333 -4.656 1 38.38 157 VAL A C 1
ATOM 1201 O O . VAL A 1 157 ? -48.469 -0.839 -4.352 1 38.38 157 VAL A O 1
ATOM 1204 N N . GLY A 1 158 ? -48.844 1.124 -3.791 1 38.69 158 GLY A N 1
ATOM 1205 C CA . GLY A 1 158 ? -50.281 1.087 -3.582 1 38.69 158 GLY A CA 1
ATOM 1206 C C . GLY A 1 158 ? -51.062 0.909 -4.867 1 38.69 158 GLY A C 1
ATOM 1207 O O . GLY A 1 158 ? -50.812 1.6 -5.855 1 38.69 158 GLY A O 1
ATOM 1208 N N . ARG A 1 159 ? -51.438 -0.319 -5.184 1 31.17 159 ARG A N 1
ATOM 1209 C CA . ARG A 1 159 ? -52.469 -0.688 -6.133 1 31.17 159 ARG A CA 1
ATOM 1210 C C . ARG A 1 159 ? -53.75 0.117 -5.891 1 31.17 159 ARG A C 1
ATOM 1212 O O . ARG A 1 159 ? -54.406 -0.076 -4.879 1 31.17 159 ARG A O 1
ATOM 1219 N N . ALA A 1 160 ? -53.781 1.389 -6.113 1 35.75 160 ALA A N 1
ATOM 1220 C CA . ALA A 1 160 ? -55.094 2.047 -6.234 1 35.75 160 ALA A CA 1
ATOM 1221 C C . ALA A 1 160 ? -55.938 1.391 -7.32 1 35.75 160 ALA A C 1
ATOM 1223 O O . ALA A 1 160 ? -55.656 1.523 -8.508 1 35.75 160 ALA A O 1
ATOM 1224 N N . ARG A 1 161 ? -56.094 -0.033 -7.316 1 26.61 161 ARG A N 1
ATOM 1225 C CA . ARG A 1 161 ? -57.375 -0.223 -8 1 26.61 161 ARG A CA 1
ATOM 1226 C C . ARG A 1 161 ? -58.531 0.246 -7.137 1 26.61 161 ARG A C 1
ATOM 1228 O O . ARG A 1 161 ? -58.5 0.112 -5.914 1 26.61 161 ARG A O 1
ATOM 1235 N N . MET B 1 1 ? 8.977 -22.938 8.625 1 46.72 1 MET B N 1
ATOM 1236 C CA . MET B 1 1 ? 8.727 -22.562 7.242 1 46.72 1 MET B CA 1
ATOM 1237 C C . MET B 1 1 ? 9.344 -21.203 6.926 1 46.72 1 MET B C 1
ATOM 1239 O O . MET B 1 1 ? 9.266 -20.281 7.73 1 46.72 1 MET B O 1
ATOM 1243 N N . ALA B 1 2 ? 10.219 -21.281 6.027 1 53.75 2 ALA B N 1
ATOM 1244 C CA . ALA B 1 2 ? 11.055 -20.109 5.773 1 53.75 2 ALA B CA 1
ATOM 1245 C C . ALA B 1 2 ? 10.203 -18.891 5.422 1 53.75 2 ALA B C 1
ATOM 1247 O O . ALA B 1 2 ? 9.211 -19.016 4.695 1 53.75 2 ALA B O 1
ATOM 1248 N N . ARG B 1 3 ? 10.312 -17.906 6.18 1 69.44 3 ARG B N 1
ATOM 1249 C CA . ARG B 1 3 ? 9.695 -16.609 5.875 1 69.44 3 ARG B CA 1
ATOM 1250 C C . ARG B 1 3 ? 10.102 -16.125 4.488 1 69.44 3 ARG B C 1
ATOM 1252 O O . ARG B 1 3 ? 11.281 -16.188 4.125 1 69.44 3 ARG B O 1
ATOM 1259 N N . GLN B 1 4 ? 9.078 -16 3.664 1 83.31 4 GLN B N 1
ATOM 1260 C CA . GLN B 1 4 ? 9.375 -15.539 2.312 1 83.31 4 GLN B CA 1
ATOM 1261 C C . GLN B 1 4 ? 8.969 -14.086 2.131 1 83.31 4 GLN B C 1
ATOM 1263 O O . GLN B 1 4 ? 7.977 -13.633 2.709 1 83.31 4 GLN B O 1
ATOM 1268 N N . PRO B 1 5 ? 9.797 -13.383 1.404 1 83.88 5 PRO B N 1
ATOM 1269 C CA . PRO B 1 5 ? 9.5 -11.969 1.158 1 83.88 5 PRO B CA 1
ATOM 1270 C C . PRO B 1 5 ? 8.086 -11.75 0.616 1 83.88 5 PRO B C 1
ATOM 1272 O O . PRO B 1 5 ? 7.457 -10.734 0.921 1 83.88 5 PRO B O 1
ATOM 1275 N N . GLN B 1 6 ? 7.598 -12.781 -0.09 1 86.69 6 GLN B N 1
ATOM 1276 C CA . GLN B 1 6 ? 6.27 -12.609 -0.672 1 86.69 6 GLN B CA 1
ATOM 1277 C C . GLN B 1 6 ? 5.188 -12.648 0.405 1 86.69 6 GLN B C 1
ATOM 1279 O O . GLN B 1 6 ? 4.133 -12.031 0.253 1 86.69 6 GLN B O 1
ATOM 1284 N N . ASP B 1 7 ? 5.473 -13.367 1.453 1 88.81 7 ASP B N 1
ATOM 1285 C CA . ASP B 1 7 ? 4.496 -13.422 2.537 1 88.81 7 ASP B CA 1
ATOM 1286 C C . ASP B 1 7 ? 4.355 -12.07 3.221 1 88.81 7 ASP B C 1
ATOM 1288 O O . ASP B 1 7 ? 3.24 -11.594 3.451 1 88.81 7 ASP B O 1
ATOM 1292 N N . LEU B 1 8 ? 5.465 -11.453 3.492 1 90.5 8 LEU B N 1
ATOM 1293 C CA . LEU B 1 8 ? 5.441 -10.148 4.141 1 90.5 8 LEU B CA 1
ATOM 1294 C C . LEU B 1 8 ? 4.809 -9.102 3.232 1 90.5 8 LEU B C 1
ATOM 1296 O O . LEU B 1 8 ? 3.918 -8.359 3.656 1 90.5 8 LEU B O 1
ATOM 1300 N N . LEU B 1 9 ? 5.266 -9.07 2.025 1 92.19 9 LEU B N 1
ATOM 1301 C CA . LEU B 1 9 ? 4.746 -8.055 1.113 1 92.19 9 LEU B CA 1
ATOM 1302 C C . LEU B 1 9 ? 3.258 -8.266 0.86 1 92.19 9 LEU B C 1
ATOM 1304 O O . LEU B 1 9 ? 2.498 -7.297 0.773 1 92.19 9 LEU B O 1
ATOM 1308 N N . HIS B 1 10 ? 2.893 -9.516 0.78 1 92.38 10 HIS B N 1
ATOM 1309 C CA . HIS B 1 10 ? 1.479 -9.828 0.584 1 92.38 10 HIS B CA 1
ATOM 1310 C C . HIS B 1 10 ? 0.635 -9.297 1.738 1 92.38 10 HIS B C 1
ATOM 1312 O O . HIS B 1 10 ? -0.368 -8.617 1.517 1 92.38 10 HIS B O 1
ATOM 1318 N N . LEU B 1 11 ? 1.022 -9.547 2.91 1 92.69 11 LEU B N 1
ATOM 1319 C CA . LEU B 1 11 ? 0.246 -9.156 4.082 1 92.69 11 LEU B CA 1
ATOM 1320 C C . LEU B 1 11 ? 0.273 -7.648 4.273 1 92.69 11 LEU B C 1
ATOM 1322 O O . LEU B 1 11 ? -0.736 -7.047 4.648 1 92.69 11 LEU B O 1
ATOM 1326 N N . LEU B 1 12 ? 1.401 -7.047 4 1 94.81 12 LEU B N 1
ATOM 1327 C CA . LEU B 1 12 ? 1.508 -5.594 4.055 1 94.81 12 LEU B CA 1
ATOM 1328 C C . LEU B 1 12 ? 0.562 -4.941 3.055 1 94.81 12 LEU B C 1
ATOM 1330 O O . LEU B 1 12 ? -0.206 -4.043 3.412 1 94.81 12 LEU B O 1
ATOM 1334 N N . THR B 1 13 ? 0.63 -5.414 1.842 1 95.62 13 THR B N 1
ATOM 1335 C CA . THR B 1 13 ? -0.174 -4.848 0.764 1 95.62 13 THR B CA 1
ATOM 1336 C C . THR B 1 13 ? -1.662 -5.016 1.053 1 95.62 13 THR B C 1
ATOM 1338 O O . THR B 1 13 ? -2.438 -4.066 0.922 1 95.62 13 THR B O 1
ATOM 1341 N N . ARG B 1 14 ? -1.999 -6.176 1.457 1 93.62 14 ARG B N 1
ATOM 1342 C CA . ARG B 1 14 ? -3.404 -6.449 1.74 1 93.62 14 ARG B CA 1
ATOM 1343 C C . ARG B 1 14 ? -3.916 -5.574 2.881 1 93.62 14 ARG B C 1
ATOM 1345 O O . ARG B 1 14 ? -4.965 -4.938 2.758 1 93.62 14 ARG B O 1
ATOM 1352 N N . ALA B 1 15 ? -3.18 -5.539 3.957 1 93.88 15 ALA B N 1
ATOM 1353 C CA . ALA B 1 15 ? -3.562 -4.715 5.102 1 93.88 15 ALA B CA 1
ATOM 1354 C C . ALA B 1 15 ? -3.65 -3.24 4.711 1 93.88 15 ALA B C 1
ATOM 1356 O O . ALA B 1 15 ? -4.605 -2.553 5.078 1 93.88 15 ALA B O 1
ATOM 1357 N N . GLU B 1 16 ? -2.66 -2.771 4.016 1 95.38 16 GLU B N 1
ATOM 1358 C CA . GLU B 1 16 ? -2.613 -1.369 3.609 1 95.38 16 GLU B CA 1
ATOM 1359 C C . GLU B 1 16 ? -3.785 -1.02 2.697 1 95.38 16 GLU B C 1
ATOM 1361 O O . GLU B 1 16 ? -4.48 -0.027 2.924 1 95.38 16 GLU B O 1
ATOM 1366 N N . ARG B 1 17 ? -4.035 -1.814 1.702 1 94.38 17 ARG B N 1
ATOM 1367 C CA . ARG B 1 17 ? -5.09 -1.537 0.734 1 94.38 17 ARG B CA 1
ATOM 1368 C C . ARG B 1 17 ? -6.465 -1.588 1.394 1 94.38 17 ARG B C 1
ATOM 1370 O O . ARG B 1 17 ? -7.324 -0.754 1.109 1 94.38 17 ARG B O 1
ATOM 1377 N N . LEU B 1 18 ? -6.688 -2.529 2.248 1 92.38 18 LEU B N 1
ATOM 1378 C CA . LEU B 1 18 ? -7.969 -2.639 2.943 1 92.38 18 LEU B CA 1
ATOM 1379 C C . LEU B 1 18 ? -8.172 -1.465 3.896 1 92.38 18 LEU B C 1
ATOM 1381 O O . LEU B 1 18 ? -9.273 -0.917 3.988 1 92.38 18 LEU B O 1
ATOM 1385 N N . ALA B 1 19 ? -7.141 -1.104 4.598 1 93 19 ALA B N 1
ATOM 1386 C CA . ALA B 1 19 ? -7.211 0.058 5.48 1 93 19 ALA B CA 1
ATOM 1387 C C . ALA B 1 19 ? -7.469 1.335 4.684 1 93 19 ALA B C 1
ATOM 1389 O O . ALA B 1 19 ? -8.312 2.148 5.059 1 93 19 ALA B O 1
ATOM 1390 N N . ALA B 1 20 ? -6.738 1.499 3.611 1 94.31 20 ALA B N 1
ATOM 1391 C CA . ALA B 1 20 ? -6.891 2.678 2.762 1 94.31 20 ALA B CA 1
ATOM 1392 C C . ALA B 1 20 ? -8.297 2.758 2.18 1 94.31 20 ALA B C 1
ATOM 1394 O O . ALA B 1 20 ? -8.875 3.844 2.092 1 94.31 20 ALA B O 1
ATOM 1395 N N . ARG B 1 21 ? -8.812 1.655 1.773 1 91.75 21 ARG B N 1
ATOM 1396 C CA . ARG B 1 21 ? -10.164 1.606 1.229 1 91.75 21 ARG B CA 1
ATOM 1397 C C . ARG B 1 21 ? -11.188 2.061 2.264 1 91.75 21 ARG B C 1
ATOM 1399 O O . ARG B 1 21 ? -12.117 2.807 1.942 1 91.75 21 ARG B O 1
ATOM 1406 N N . ARG B 1 22 ? -11.07 1.586 3.43 1 89.88 22 ARG B N 1
ATOM 1407 C CA . ARG B 1 22 ? -11.977 1.975 4.508 1 89.88 22 ARG B CA 1
ATOM 1408 C C . ARG B 1 22 ? -11.906 3.477 4.766 1 89.88 22 ARG B C 1
ATOM 1410 O O . ARG B 1 22 ? -12.938 4.133 4.922 1 89.88 22 ARG B O 1
ATOM 1417 N N . ILE B 1 23 ? -10.742 3.961 4.812 1 93.12 23 ILE B N 1
ATOM 1418 C CA . ILE B 1 23 ? -10.547 5.387 5.059 1 93.12 23 ILE B CA 1
ATOM 1419 C C . ILE B 1 23 ? -11.078 6.191 3.875 1 93.12 23 ILE B C 1
ATOM 1421 O O . ILE B 1 23 ? -11.727 7.223 4.059 1 93.12 23 ILE B O 1
ATOM 1425 N N . GLN B 1 24 ? -10.812 5.695 2.711 1 94.81 24 GLN B N 1
ATOM 1426 C CA . GLN B 1 24 ? -11.266 6.387 1.51 1 94.81 24 GLN B CA 1
ATOM 1427 C C . GLN B 1 24 ? -12.789 6.523 1.495 1 94.81 24 GLN B C 1
ATOM 1429 O O . GLN B 1 24 ? -13.32 7.539 1.044 1 94.81 24 GLN B O 1
ATOM 1434 N N . SER B 1 25 ? -13.445 5.508 1.916 1 92.44 25 SER B N 1
ATOM 1435 C CA . SER B 1 25 ? -14.906 5.543 1.949 1 92.44 25 SER B CA 1
ATOM 1436 C C . SER B 1 25 ? -15.406 6.738 2.754 1 92.44 25 SER B C 1
ATOM 1438 O O . SER B 1 25 ? -16.422 7.344 2.404 1 92.44 25 SER B O 1
ATOM 1440 N N . VAL B 1 26 ? -14.734 7.098 3.82 1 93.12 26 VAL B N 1
ATOM 1441 C CA . VAL B 1 26 ? -15.086 8.242 4.656 1 93.12 26 VAL B CA 1
ATOM 1442 C C . VAL B 1 26 ? -14.711 9.539 3.947 1 93.12 26 VAL B C 1
ATOM 1444 O O . VAL B 1 26 ? -15.492 10.484 3.908 1 93.12 26 VAL B O 1
ATOM 1447 N N . LEU B 1 27 ? -13.539 9.562 3.293 1 96.19 27 LEU B N 1
ATOM 1448 C CA . LEU B 1 27 ? -12.984 10.766 2.684 1 96.19 27 LEU B CA 1
ATOM 1449 C C . LEU B 1 27 ? -13.758 11.148 1.424 1 96.19 27 LEU B C 1
ATOM 1451 O O . LEU B 1 27 ? -13.734 12.305 1.003 1 96.19 27 LEU B O 1
ATOM 1455 N N . ASP B 1 28 ? -14.43 10.133 0.898 1 95.69 28 ASP B N 1
ATOM 1456 C CA . ASP B 1 28 ? -15.211 10.352 -0.315 1 95.69 28 ASP B CA 1
ATOM 1457 C C . ASP B 1 28 ? -16.281 11.422 -0.092 1 95.69 28 ASP B C 1
ATOM 1459 O O . ASP B 1 28 ? -16.547 12.234 -0.98 1 95.69 28 ASP B O 1
ATOM 1463 N N . ALA B 1 29 ? -16.812 11.453 1.049 1 94.56 29 ALA B N 1
ATOM 1464 C CA . ALA B 1 29 ? -17.844 12.422 1.389 1 94.56 29 ALA B CA 1
ATOM 1465 C C . ALA B 1 29 ? -17.297 13.844 1.373 1 94.56 29 ALA B C 1
ATOM 1467 O O . ALA B 1 29 ? -18.047 14.812 1.271 1 94.56 29 ALA B O 1
ATOM 1468 N N . PHE B 1 30 ? -16.031 13.984 1.38 1 95.06 30 PHE B N 1
ATOM 1469 C CA . PHE B 1 30 ? -15.383 15.297 1.455 1 95.06 30 PHE B CA 1
ATOM 1470 C C . PHE B 1 30 ? -14.617 15.594 0.172 1 95.06 30 PHE B C 1
ATOM 1472 O O . PHE B 1 30 ? -13.898 16.594 0.094 1 95.06 30 PHE B O 1
ATOM 1479 N N . GLY B 1 31 ? -14.695 14.711 -0.767 1 95.06 31 GLY B N 1
ATOM 1480 C CA . GLY B 1 31 ? -13.969 14.898 -2.01 1 95.06 31 GLY B CA 1
ATOM 1481 C C . GLY B 1 31 ? -12.461 14.883 -1.829 1 95.06 31 GLY B C 1
ATOM 1482 O O . GLY B 1 31 ? -11.734 15.609 -2.514 1 95.06 31 GLY B O 1
ATOM 1483 N N . CYS B 1 32 ? -11.953 14.18 -0.905 1 96.19 32 CYS B N 1
ATOM 1484 C CA . CYS B 1 32 ? -10.531 14.125 -0.555 1 96.19 32 CYS B CA 1
ATOM 1485 C C . CYS B 1 32 ? -9.977 12.719 -0.76 1 96.19 32 CYS B C 1
ATOM 1487 O O . CYS B 1 32 ? -10.594 11.734 -0.358 1 96.19 32 CYS B O 1
ATOM 1489 N N . SER B 1 33 ? -8.828 12.578 -1.361 1 96.5 33 SER B N 1
ATOM 1490 C CA . SER B 1 33 ? -8.172 11.281 -1.523 1 96.5 33 SER B CA 1
ATOM 1491 C C . SER B 1 33 ? -7.328 10.938 -0.302 1 96.5 33 SER B C 1
ATOM 1493 O O . SER B 1 33 ? -6.938 11.82 0.463 1 96.5 33 SER B O 1
ATOM 1495 N N . VAL B 1 34 ? -7.031 9.688 -0.172 1 95.88 34 VAL B N 1
ATOM 1496 C CA . VAL B 1 34 ? -6.23 9.219 0.951 1 95.88 34 VAL B CA 1
ATOM 1497 C C . VAL B 1 34 ? -4.844 9.852 0.902 1 95.88 34 VAL B C 1
ATOM 1499 O O . VAL B 1 34 ? -4.289 10.227 1.938 1 95.88 34 VAL B O 1
ATOM 1502 N N . ASP B 1 35 ? -4.293 10.016 -0.326 1 96.12 35 ASP B N 1
ATOM 1503 C CA . ASP B 1 35 ? -2.953 10.594 -0.431 1 96.12 35 ASP B CA 1
ATOM 1504 C C . ASP B 1 35 ? -2.965 12.078 -0.085 1 96.12 35 ASP B C 1
ATOM 1506 O O . ASP B 1 35 ? -2.031 12.578 0.543 1 96.12 35 ASP B O 1
ATOM 1510 N N . ALA B 1 36 ? -3.975 12.75 -0.504 1 96.12 36 ALA B N 1
ATOM 1511 C CA . ALA B 1 36 ? -4.113 14.148 -0.107 1 96.12 36 ALA B CA 1
ATOM 1512 C C . ALA B 1 36 ? -4.25 14.273 1.407 1 96.12 36 ALA B C 1
ATOM 1514 O O . ALA B 1 36 ? -3.633 15.148 2.021 1 96.12 36 ALA B O 1
ATOM 1515 N N . TRP B 1 37 ? -5.066 13.406 1.973 1 95.75 37 TRP B N 1
ATOM 1516 C CA . TRP B 1 37 ? -5.238 13.375 3.422 1 95.75 37 TRP B CA 1
ATOM 1517 C C . TRP B 1 37 ? -3.908 13.117 4.121 1 95.75 37 TRP B C 1
ATOM 1519 O O . TRP B 1 37 ? -3.584 13.781 5.113 1 95.75 37 TRP B O 1
ATOM 1529 N N . ARG B 1 38 ? -3.154 12.234 3.609 1 94.5 38 ARG B N 1
ATOM 1530 C CA . ARG B 1 38 ? -1.837 11.914 4.152 1 94.5 38 ARG B CA 1
ATOM 1531 C C . ARG B 1 38 ? -0.922 13.141 4.109 1 94.5 38 ARG B C 1
ATOM 1533 O O . ARG B 1 38 ? -0.235 13.438 5.09 1 94.5 38 ARG B O 1
ATOM 1540 N N . VAL B 1 39 ? -0.951 13.805 3.047 1 95.44 39 VAL B N 1
ATOM 1541 C CA . VAL B 1 39 ? -0.116 14.992 2.895 1 95.44 39 VAL B CA 1
ATOM 1542 C C . VAL B 1 39 ? -0.558 16.062 3.889 1 95.44 39 VAL B C 1
ATOM 1544 O O . VAL B 1 39 ? 0.275 16.688 4.555 1 95.44 39 VAL B O 1
ATOM 1547 N N . LEU B 1 40 ? -1.849 16.266 4.031 1 95.94 40 LEU B N 1
ATOM 1548 C CA . LEU B 1 40 ? -2.367 17.219 5.004 1 95.94 40 LEU B CA 1
ATOM 1549 C C . LEU B 1 40 ? -1.907 16.875 6.414 1 95.94 40 LEU B C 1
ATOM 1551 O O . LEU B 1 40 ? -1.522 17.75 7.184 1 95.94 40 LEU B O 1
ATOM 1555 N N . ASP B 1 41 ? -1.939 15.625 6.652 1 93.81 41 ASP B N 1
ATOM 1556 C CA . ASP B 1 41 ? -1.558 15.156 7.98 1 93.81 41 ASP B CA 1
ATOM 1557 C C . ASP B 1 41 ? -0.071 15.391 8.234 1 93.81 41 ASP B C 1
ATOM 1559 O O . ASP B 1 41 ? 0.318 15.797 9.336 1 93.81 41 ASP B O 1
ATOM 1563 N N . LEU B 1 42 ? 0.726 15.125 7.277 1 93.12 42 LEU B N 1
ATOM 1564 C CA . LEU B 1 42 ? 2.17 15.289 7.41 1 93.12 42 LEU B CA 1
ATOM 1565 C C . LEU B 1 42 ? 2.535 16.766 7.582 1 93.12 42 LEU B C 1
ATOM 1567 O O . LEU B 1 42 ? 3.566 17.078 8.18 1 93.12 42 LEU B O 1
ATOM 1571 N N . LEU B 1 43 ? 1.693 17.609 7.117 1 95.19 43 LEU B N 1
ATOM 1572 C CA . LEU B 1 43 ? 1.947 19.047 7.18 1 95.19 43 LEU B CA 1
ATOM 1573 C C . LEU B 1 43 ? 1.378 19.641 8.461 1 95.19 43 LEU B C 1
ATOM 1575 O O . LEU B 1 43 ? 1.452 20.859 8.672 1 95.19 43 LEU B O 1
ATOM 1579 N N . SER B 1 44 ? 0.767 18.891 9.258 1 86 44 SER B N 1
ATOM 1580 C CA . SER B 1 44 ? 0.053 19.375 10.438 1 86 44 SER B CA 1
ATOM 1581 C C . SER B 1 44 ? 0.996 20.078 11.406 1 86 44 SER B C 1
ATOM 1583 O O . SER B 1 44 ? 0.551 20.844 12.266 1 86 44 SER B O 1
ATOM 1585 N N . GLY B 1 45 ? 2.227 19.953 11.234 1 78.5 45 GLY B N 1
ATOM 1586 C CA . GLY B 1 45 ? 3.145 20.672 12.094 1 78.5 45 GLY B CA 1
ATOM 1587 C C . GLY B 1 45 ? 3.279 22.141 11.727 1 78.5 45 GLY B C 1
ATOM 1588 O O . GLY B 1 45 ? 2.863 22.547 10.641 1 78.5 45 GLY B O 1
ATOM 1589 N N . ASP B 1 46 ? 3.756 22.969 12.617 1 70.94 46 ASP B N 1
ATOM 1590 C CA . ASP B 1 46 ? 3.775 24.422 12.492 1 70.94 46 ASP B CA 1
ATOM 1591 C C . ASP B 1 46 ? 4.879 24.875 11.539 1 70.94 46 ASP B C 1
ATOM 1593 O O . ASP B 1 46 ? 4.77 25.938 10.922 1 70.94 46 ASP B O 1
ATOM 1597 N N . GLU B 1 47 ? 5.941 24.328 11.352 1 81.19 47 GLU B N 1
ATOM 1598 C CA . GLU B 1 47 ? 7.113 24.859 10.672 1 81.19 47 GLU B CA 1
ATOM 1599 C C . GLU B 1 47 ? 7.109 24.5 9.188 1 81.19 47 GLU B C 1
ATOM 1601 O O . GLU B 1 47 ? 7.938 24.984 8.422 1 81.19 47 GLU B O 1
ATOM 1606 N N . GLY B 1 48 ? 6.125 23.984 8.688 1 90.25 48 GLY B N 1
ATOM 1607 C CA . GLY B 1 48 ? 6.141 23.547 7.301 1 90.25 48 GLY B CA 1
ATOM 1608 C C . GLY B 1 48 ? 7.137 22.438 7.031 1 90.25 48 GLY B C 1
ATOM 1609 O O . GLY B 1 48 ? 7.93 22.078 7.906 1 90.25 48 GLY B O 1
ATOM 1610 N N . ARG B 1 49 ? 7.125 21.875 5.816 1 95.06 49 ARG B N 1
ATOM 1611 C CA . ARG B 1 49 ? 8.016 20.781 5.398 1 95.06 49 ARG B CA 1
ATOM 1612 C C . ARG B 1 49 ? 8.484 20.984 3.963 1 95.06 49 ARG B C 1
ATOM 1614 O O . ARG B 1 49 ? 7.738 21.5 3.125 1 95.06 49 ARG B O 1
ATOM 1621 N N . THR B 1 50 ? 9.758 20.609 3.746 1 94.56 50 THR B N 1
ATOM 1622 C CA . THR B 1 50 ? 10.258 20.672 2.377 1 94.56 50 THR B CA 1
ATOM 1623 C C . THR B 1 50 ? 9.57 19.641 1.499 1 94.56 50 THR B C 1
ATOM 1625 O O . THR B 1 50 ? 9.117 18.594 1.991 1 94.56 50 THR B O 1
ATOM 1628 N N . MET B 1 51 ? 9.523 19.984 0.238 1 93.5 51 MET B N 1
ATOM 1629 C CA . MET B 1 51 ? 8.93 19.047 -0.721 1 93.5 51 MET B CA 1
ATOM 1630 C C . MET B 1 51 ? 9.664 17.703 -0.704 1 93.5 51 MET B C 1
ATOM 1632 O O . MET B 1 51 ? 9.047 16.656 -0.812 1 93.5 51 MET B O 1
ATOM 1636 N N . THR B 1 52 ? 10.922 17.75 -0.455 1 92.94 52 THR B N 1
ATOM 1637 C CA . THR B 1 52 ? 11.742 16.531 -0.42 1 92.94 52 THR B CA 1
ATOM 1638 C C . THR B 1 52 ? 11.398 15.688 0.802 1 92.94 52 THR B C 1
ATOM 1640 O O . THR B 1 52 ? 11.164 14.484 0.682 1 92.94 52 THR B O 1
ATOM 1643 N N . SER B 1 53 ? 11.352 16.312 1.92 1 92.81 53 SER B N 1
ATOM 1644 C CA . SER B 1 53 ? 11.031 15.586 3.146 1 92.81 53 SER B CA 1
ATOM 1645 C C . SER B 1 53 ? 9.617 15.031 3.105 1 92.81 53 SER B C 1
ATOM 1647 O O . SER B 1 53 ? 9.359 13.93 3.598 1 92.81 53 SER B O 1
ATOM 1649 N N . LEU B 1 54 ? 8.719 15.766 2.502 1 94 54 LEU B N 1
ATOM 1650 C CA . LEU B 1 54 ? 7.328 15.336 2.369 1 94 54 LEU B CA 1
ATOM 1651 C C . LEU B 1 54 ? 7.227 14.094 1.484 1 94 54 LEU B C 1
ATOM 1653 O O . LEU B 1 54 ? 6.531 13.141 1.828 1 94 54 LEU B O 1
ATOM 1657 N N . ALA B 1 55 ? 7.914 14.148 0.406 1 93.75 55 ALA B N 1
ATOM 1658 C CA . ALA B 1 55 ? 7.906 13.023 -0.52 1 93.75 55 ALA B CA 1
ATOM 1659 C C . ALA B 1 55 ? 8.469 11.766 0.14 1 93.75 55 ALA B C 1
ATOM 1661 O O . ALA B 1 55 ? 7.898 10.68 0.02 1 93.75 55 ALA B O 1
ATOM 1662 N N . GLU B 1 56 ? 9.547 11.914 0.876 1 90.44 56 GLU B N 1
ATOM 1663 C CA . GLU B 1 56 ? 10.195 10.812 1.57 1 90.44 56 GLU B CA 1
ATOM 1664 C C . GLU B 1 56 ? 9.289 10.211 2.639 1 90.44 56 GLU B C 1
ATOM 1666 O O . GLU B 1 56 ? 9.109 8.992 2.699 1 90.44 56 GLU B O 1
ATOM 1671 N N . ASP B 1 57 ? 8.695 11.07 3.404 1 89.88 57 ASP B N 1
ATOM 1672 C CA . ASP B 1 57 ? 7.859 10.609 4.508 1 89.88 57 ASP B CA 1
ATOM 1673 C C . ASP B 1 57 ? 6.559 10 3.994 1 89.88 57 ASP B C 1
ATOM 1675 O O . ASP B 1 57 ? 6.023 9.062 4.594 1 89.88 57 ASP B O 1
ATOM 1679 N N . ALA B 1 58 ? 6.07 10.508 2.896 1 91.06 58 ALA B N 1
ATOM 1680 C CA . ALA B 1 58 ? 4.852 9.984 2.291 1 91.06 58 ALA B CA 1
ATOM 1681 C C . ALA B 1 58 ? 5.145 8.742 1.453 1 91.06 58 ALA B C 1
ATOM 1683 O O . ALA B 1 58 ? 4.223 8.055 1.006 1 91.06 58 ALA B O 1
ATOM 1684 N N . ALA B 1 59 ? 6.387 8.469 1.263 1 89 59 ALA B N 1
ATOM 1685 C CA . ALA B 1 59 ? 6.812 7.375 0.392 1 89 59 ALA B CA 1
ATOM 1686 C C . ALA B 1 59 ? 6.172 7.492 -0.99 1 89 59 ALA B C 1
ATOM 1688 O O . ALA B 1 59 ? 5.613 6.527 -1.508 1 89 59 ALA B O 1
ATOM 1689 N N . LEU B 1 60 ? 6.191 8.648 -1.547 1 92.62 60 LEU B N 1
ATOM 1690 C CA . LEU B 1 60 ? 5.676 8.945 -2.881 1 92.62 60 LEU B CA 1
ATOM 1691 C C . LEU B 1 60 ? 6.793 9.438 -3.795 1 92.62 60 LEU B C 1
ATOM 1693 O O . LEU B 1 60 ? 7.707 10.133 -3.35 1 92.62 60 LEU B O 1
ATOM 1697 N N . PRO B 1 61 ? 6.695 9.117 -5.121 1 91.69 61 PRO B N 1
ATOM 1698 C CA . PRO B 1 61 ? 7.578 9.797 -6.07 1 91.69 61 PRO B CA 1
ATOM 1699 C C . PRO B 1 61 ? 7.383 11.312 -6.07 1 91.69 61 PRO B C 1
ATOM 1701 O O . PRO B 1 61 ? 6.254 11.797 -5.938 1 91.69 61 PRO B O 1
ATOM 1704 N N . ALA B 1 62 ? 8.461 12.047 -6.289 1 94.31 62 ALA B N 1
ATOM 1705 C CA . ALA B 1 62 ? 8.453 13.5 -6.219 1 94.31 62 ALA B CA 1
ATOM 1706 C C . ALA B 1 62 ? 7.414 14.094 -7.168 1 94.31 62 ALA B C 1
ATOM 1708 O O . ALA B 1 62 ? 6.648 14.984 -6.785 1 94.31 62 ALA B O 1
ATOM 1709 N N . PRO B 1 63 ? 7.324 13.609 -8.375 1 96.56 63 PRO B N 1
ATOM 1710 C CA . PRO B 1 63 ? 6.324 14.188 -9.281 1 96.56 63 PRO B CA 1
ATOM 1711 C C . PRO B 1 63 ? 4.895 13.984 -8.781 1 96.56 63 PRO B C 1
ATOM 1713 O O . PRO B 1 63 ? 4.043 14.859 -8.969 1 96.56 63 PRO B O 1
ATOM 1716 N N . THR B 1 64 ? 4.656 12.828 -8.164 1 95.81 64 THR B N 1
ATOM 1717 C CA . THR B 1 64 ? 3.336 12.531 -7.617 1 95.81 64 THR B CA 1
ATOM 1718 C C . THR B 1 64 ? 3.002 13.477 -6.465 1 95.81 64 THR B C 1
ATOM 1720 O O . THR B 1 64 ? 1.894 14.008 -6.395 1 95.81 64 THR B O 1
ATOM 1723 N N . LEU B 1 65 ? 3.924 13.633 -5.602 1 96.25 65 LEU B N 1
ATOM 1724 C CA . LEU B 1 65 ? 3.734 14.555 -4.484 1 96.25 65 LEU B CA 1
ATOM 1725 C C . LEU B 1 65 ? 3.463 15.969 -4.988 1 96.25 65 LEU B C 1
ATOM 1727 O O . LEU B 1 65 ? 2.596 16.672 -4.461 1 96.25 65 LEU B O 1
ATOM 1731 N N . THR B 1 66 ? 4.223 16.375 -5.973 1 97.06 66 THR B N 1
ATOM 1732 C CA . THR B 1 66 ? 4.059 17.719 -6.527 1 97.06 66 THR B CA 1
ATOM 1733 C C . THR B 1 66 ? 2.637 17.922 -7.039 1 97.06 66 THR B C 1
ATOM 1735 O O . THR B 1 66 ? 2.014 18.953 -6.758 1 97.06 66 THR B O 1
ATOM 1738 N N . LYS B 1 67 ? 2.184 16.938 -7.707 1 98.06 67 LYS B N 1
ATOM 1739 C CA . LYS B 1 67 ? 0.823 17.031 -8.227 1 98.06 67 LYS B CA 1
ATOM 1740 C C . LYS B 1 67 ? -0.192 17.156 -7.094 1 98.06 67 LYS B C 1
ATOM 1742 O O . LYS B 1 67 ? -1.134 17.938 -7.184 1 98.06 67 LYS B O 1
ATOM 1747 N N . ILE B 1 68 ? -0.057 16.422 -6.066 1 97.62 68 ILE B N 1
ATOM 1748 C CA . ILE B 1 68 ? -0.965 16.438 -4.926 1 97.62 68 ILE B CA 1
ATOM 1749 C C . ILE B 1 68 ? -0.896 17.812 -4.234 1 97.62 68 ILE B C 1
ATOM 1751 O O . ILE B 1 68 ? -1.929 18.406 -3.924 1 97.62 68 ILE B O 1
ATOM 1755 N N . VAL B 1 69 ? 0.293 18.297 -4.031 1 97.56 69 VAL B N 1
ATOM 1756 C CA . VAL B 1 69 ? 0.468 19.578 -3.365 1 97.56 69 VAL B CA 1
ATOM 1757 C C . VAL B 1 69 ? -0.101 20.703 -4.242 1 97.56 69 VAL B C 1
ATOM 1759 O O . VAL B 1 69 ? -0.752 21.625 -3.74 1 97.56 69 VAL B O 1
ATOM 1762 N N . ASP B 1 70 ? 0.156 20.609 -5.586 1 98 70 ASP B N 1
ATOM 1763 C CA . ASP B 1 70 ? -0.419 21.578 -6.508 1 98 70 ASP B CA 1
ATOM 1764 C C . ASP B 1 70 ? -1.939 21.641 -6.371 1 98 70 ASP B C 1
ATOM 1766 O O . ASP B 1 70 ? -2.525 22.719 -6.328 1 98 70 ASP B O 1
ATOM 1770 N N . GLN B 1 71 ? -2.525 20.516 -6.266 1 98.06 71 GLN B N 1
ATOM 1771 C CA . GLN B 1 71 ? -3.975 20.438 -6.113 1 98.06 71 GLN B CA 1
ATOM 1772 C C . GLN B 1 71 ? -4.426 21.047 -4.793 1 98.06 71 GLN B C 1
ATOM 1774 O O . GLN B 1 71 ? -5.441 21.75 -4.742 1 98.06 71 GLN B O 1
ATOM 1779 N N . LEU B 1 72 ? -3.715 20.812 -3.758 1 98.06 72 LEU B N 1
ATOM 1780 C CA . LEU B 1 72 ? -4.051 21.344 -2.438 1 98.06 72 LEU B CA 1
ATOM 1781 C C . LEU B 1 72 ? -3.854 22.859 -2.385 1 98.06 72 LEU B C 1
ATOM 1783 O O . LEU B 1 72 ? -4.594 23.562 -1.693 1 98.06 72 LEU B O 1
ATOM 1787 N N . VAL B 1 73 ? -2.857 23.359 -3.084 1 98.12 73 VAL B N 1
ATOM 1788 C CA . VAL B 1 73 ? -2.639 24.797 -3.209 1 98.12 73 VAL B CA 1
ATOM 1789 C C . VAL B 1 73 ? -3.809 25.422 -3.957 1 98.12 73 VAL B C 1
ATOM 1791 O O . VAL B 1 73 ? -4.344 26.453 -3.525 1 98.12 73 VAL B O 1
ATOM 1794 N N . ASP B 1 74 ? -4.184 24.766 -5.023 1 98.06 74 ASP B N 1
ATOM 1795 C CA . ASP B 1 74 ? -5.312 25.25 -5.812 1 98.06 74 ASP B CA 1
ATOM 1796 C C . ASP B 1 74 ? -6.586 25.312 -4.969 1 98.06 74 ASP B C 1
ATOM 1798 O O . ASP B 1 74 ? -7.441 26.172 -5.191 1 98.06 74 ASP B O 1
ATOM 1802 N N . GLN B 1 75 ? -6.703 24.453 -3.982 1 97.5 75 GLN B N 1
ATOM 1803 C CA . GLN B 1 75 ? -7.859 24.391 -3.096 1 97.5 75 GLN B CA 1
ATOM 1804 C C . GLN B 1 75 ? -7.684 25.328 -1.896 1 97.5 75 GLN B C 1
ATOM 1806 O O . GLN B 1 75 ? -8.539 25.359 -1.007 1 97.5 75 GLN B O 1
ATOM 1811 N N . ASN B 1 76 ? -6.551 26.016 -1.84 1 98.19 76 ASN B N 1
ATOM 1812 C CA . ASN B 1 76 ? -6.215 26.938 -0.773 1 98.19 76 ASN B CA 1
ATOM 1813 C C . ASN B 1 76 ? -6.066 26.234 0.569 1 98.19 76 ASN B C 1
ATOM 1815 O O . ASN B 1 76 ? -6.461 26.766 1.606 1 98.19 76 ASN B O 1
ATOM 1819 N N . LEU B 1 77 ? -5.594 25.031 0.578 1 97.88 77 LEU B N 1
ATOM 1820 C CA . LEU B 1 77 ? -5.367 24.266 1.797 1 97.88 77 LEU B CA 1
ATOM 1821 C C . LEU B 1 77 ? -3.896 24.297 2.197 1 97.88 77 LEU B C 1
ATOM 1823 O O . LEU B 1 77 ? -3.564 24.125 3.373 1 97.88 77 LEU B O 1
ATOM 1827 N N . VAL B 1 78 ? -3.057 24.469 1.178 1 98 78 VAL B N 1
ATOM 1828 C CA . VAL B 1 78 ? -1.609 24.5 1.357 1 98 78 VAL B CA 1
ATOM 1829 C C . VAL B 1 78 ? -1.027 25.734 0.651 1 98 78 VAL B C 1
ATOM 1831 O O . VAL B 1 78 ? -1.572 26.188 -0.354 1 98 78 VAL B O 1
ATOM 1834 N N . PHE B 1 79 ? -0.051 26.25 1.197 1 97.19 79 PHE B N 1
ATOM 1835 C CA . PHE B 1 79 ? 0.721 27.266 0.485 1 97.19 79 PHE B CA 1
ATOM 1836 C C . PHE B 1 79 ? 2.213 26.953 0.561 1 97.19 79 PHE B C 1
ATOM 1838 O O . PHE B 1 79 ? 2.654 26.203 1.43 1 97.19 79 PHE B O 1
ATOM 1845 N N . ARG B 1 80 ? 2.908 27.469 -0.39 1 96.12 80 ARG B N 1
ATOM 1846 C CA . ARG B 1 80 ? 4.359 27.312 -0.445 1 96.12 80 ARG B CA 1
ATOM 1847 C C . ARG B 1 80 ? 5.066 28.609 -0.057 1 96.12 80 ARG B C 1
ATOM 1849 O O . ARG B 1 80 ? 4.582 29.703 -0.36 1 96.12 80 ARG B O 1
ATOM 1856 N N . ARG B 1 81 ? 6.113 28.375 0.654 1 93.81 81 ARG B N 1
ATOM 1857 C CA . ARG B 1 81 ? 6.922 29.547 1.003 1 93.81 81 ARG B CA 1
ATOM 1858 C C . ARG B 1 81 ? 8.406 29.203 0.981 1 93.81 81 ARG B C 1
ATOM 1860 O O . ARG B 1 81 ? 8.781 28.031 1.101 1 93.81 81 ARG B O 1
ATOM 1867 N N . VAL B 1 82 ? 9.219 30.188 0.821 1 92 82 VAL B N 1
ATOM 1868 C CA . VAL B 1 82 ? 10.664 30 0.861 1 92 82 VAL B CA 1
ATOM 1869 C C . VAL B 1 82 ? 11.125 29.859 2.309 1 92 82 VAL B C 1
ATOM 1871 O O . VAL B 1 82 ? 10.648 30.562 3.195 1 92 82 VAL B O 1
ATOM 1874 N N . ASP B 1 83 ? 12.062 28.891 2.49 1 87.94 83 ASP B N 1
ATOM 1875 C CA . ASP B 1 83 ? 12.648 28.734 3.814 1 87.94 83 ASP B CA 1
ATOM 1876 C C . ASP B 1 83 ? 13.508 29.938 4.191 1 87.94 83 ASP B C 1
ATOM 1878 O O . ASP B 1 83 ? 14.469 30.266 3.49 1 87.94 83 ASP B O 1
ATOM 1882 N N . PRO B 1 84 ? 13.117 30.516 5.25 1 87.56 84 PRO B N 1
ATOM 1883 C CA . PRO B 1 84 ? 13.906 31.688 5.645 1 87.56 84 PRO B CA 1
ATOM 1884 C C . PRO B 1 84 ? 15.359 31.344 5.965 1 87.56 84 PRO B C 1
ATOM 1886 O O . PRO B 1 84 ? 16.25 32.188 5.812 1 87.56 84 PRO B O 1
ATOM 1889 N N . ALA B 1 85 ? 15.539 30.109 6.367 1 90.25 85 ALA B N 1
ATOM 1890 C CA . ALA B 1 85 ? 16.875 29.672 6.75 1 90.25 85 ALA B CA 1
ATOM 1891 C C . ALA B 1 85 ? 17.672 29.203 5.531 1 90.25 85 ALA B C 1
ATOM 1893 O O . ALA B 1 85 ? 18.891 29.094 5.59 1 90.25 85 ALA B O 1
ATOM 1894 N N . ASP B 1 86 ? 17.062 28.859 4.492 1 90.75 86 ASP B N 1
ATOM 1895 C CA . ASP B 1 86 ? 17.672 28.391 3.246 1 90.75 86 ASP B CA 1
ATOM 1896 C C . ASP B 1 86 ? 16.812 28.766 2.045 1 90.75 86 ASP B C 1
ATOM 1898 O O . ASP B 1 86 ? 15.883 28.031 1.686 1 90.75 86 ASP B O 1
ATOM 1902 N N . ARG B 1 87 ? 17.188 29.812 1.396 1 89.56 87 ARG B N 1
ATOM 1903 C CA . ARG B 1 87 ? 16.359 30.406 0.346 1 89.56 87 ARG B CA 1
ATOM 1904 C C . ARG B 1 87 ? 16.203 29.438 -0.827 1 89.56 87 ARG B C 1
ATOM 1906 O O . ARG B 1 87 ? 15.328 29.641 -1.677 1 89.56 87 ARG B O 1
ATOM 1913 N N . ARG B 1 88 ? 16.922 28.422 -0.833 1 90 88 ARG B N 1
ATOM 1914 C CA . ARG B 1 88 ? 16.812 27.453 -1.925 1 90 88 ARG B CA 1
ATOM 1915 C C . ARG B 1 88 ? 15.758 26.406 -1.631 1 90 88 ARG B C 1
ATOM 1917 O O . ARG B 1 88 ? 15.352 25.656 -2.525 1 90 88 ARG B O 1
ATOM 1924 N N . ARG B 1 89 ? 15.383 26.469 -0.452 1 90.69 89 ARG B N 1
ATOM 1925 C CA . ARG B 1 89 ? 14.43 25.438 -0.038 1 90.69 89 ARG B CA 1
ATOM 1926 C C . ARG B 1 89 ? 13.008 25.984 -0.031 1 90.69 89 ARG B C 1
ATOM 1928 O O . ARG B 1 89 ? 12.758 27.094 0.452 1 90.69 89 ARG B O 1
ATOM 1935 N N . VAL B 1 90 ? 12.156 25.297 -0.595 1 92.31 90 VAL B N 1
ATOM 1936 C CA . VAL B 1 90 ? 10.742 25.625 -0.593 1 92.31 90 VAL B CA 1
ATOM 1937 C C . VAL B 1 90 ? 10 24.766 0.43 1 92.31 90 VAL B C 1
ATOM 1939 O O . VAL B 1 90 ? 10.172 23.547 0.465 1 92.31 90 VAL B O 1
ATOM 1942 N N . LEU B 1 91 ? 9.234 25.469 1.239 1 95.19 91 LEU B N 1
ATOM 1943 C CA . LEU B 1 91 ? 8.453 24.797 2.27 1 95.19 91 LEU B CA 1
ATOM 1944 C C . LEU B 1 91 ? 6.969 24.781 1.905 1 95.19 91 LEU B C 1
ATOM 1946 O O . LEU B 1 91 ? 6.449 25.766 1.377 1 95.19 91 LEU B O 1
ATOM 1950 N N . ALA B 1 92 ? 6.355 23.672 2.168 1 97.31 92 ALA B N 1
ATOM 1951 C CA . ALA B 1 92 ? 4.898 23.578 2.115 1 97.31 92 ALA B CA 1
ATOM 1952 C C . ALA B 1 92 ? 4.293 23.672 3.512 1 97.31 92 ALA B C 1
ATOM 1954 O O . ALA B 1 92 ? 4.824 23.109 4.469 1 97.31 92 ALA B O 1
ATOM 1955 N N . GLN B 1 93 ? 3.205 24.422 3.605 1 96.88 93 GLN B N 1
ATOM 1956 C CA . GLN B 1 93 ? 2.555 24.641 4.895 1 96.88 93 GLN B CA 1
ATOM 1957 C C . GLN B 1 93 ? 1.038 24.703 4.738 1 96.88 93 GLN B C 1
ATOM 1959 O O . GLN B 1 93 ? 0.536 25.078 3.678 1 96.88 93 GLN B O 1
ATOM 1964 N N . LEU B 1 94 ? 0.406 24.344 5.871 1 97.44 94 LEU B N 1
ATOM 1965 C CA . LEU B 1 94 ? -1.05 24.438 5.852 1 97.44 94 LEU B CA 1
ATOM 1966 C C . LEU B 1 94 ? -1.507 25.891 5.98 1 97.44 94 LEU B C 1
ATOM 1968 O O . LEU B 1 94 ? -0.924 26.656 6.742 1 97.44 94 LEU B O 1
ATOM 1972 N N . THR B 1 95 ? -2.527 26.25 5.199 1 96.75 95 THR B N 1
ATOM 1973 C CA . THR B 1 95 ? -3.277 27.469 5.477 1 96.75 95 THR B CA 1
ATOM 1974 C C . THR B 1 95 ? -4.207 27.281 6.668 1 96.75 95 THR B C 1
ATOM 1976 O O . THR B 1 95 ? -4.395 26.156 7.141 1 96.75 95 THR B O 1
ATOM 1979 N N . PRO B 1 96 ? -4.777 28.391 7.191 1 96.31 96 PRO B N 1
ATOM 1980 C CA . PRO B 1 96 ? -5.812 28.219 8.211 1 96.31 96 PRO B CA 1
ATOM 1981 C C . PRO B 1 96 ? -6.961 27.328 7.742 1 96.31 96 PRO B C 1
ATOM 1983 O O . PRO B 1 96 ? -7.469 26.5 8.516 1 96.31 96 PRO B O 1
ATOM 1986 N N . ARG B 1 97 ? -7.27 27.484 6.504 1 97.06 97 ARG B N 1
ATOM 1987 C CA . ARG B 1 97 ? -8.305 26.625 5.918 1 97.06 97 ARG B CA 1
ATOM 1988 C C . ARG B 1 97 ? -7.848 25.172 5.867 1 97.06 97 ARG B C 1
ATOM 1990 O O . ARG B 1 97 ? -8.641 24.266 6.121 1 97.06 97 ARG B O 1
ATOM 1997 N N . GLY B 1 98 ? -6.578 24.969 5.496 1 97 98 GLY B N 1
ATOM 1998 C CA . GLY B 1 98 ? -6.004 23.641 5.457 1 97 98 GLY B CA 1
ATOM 1999 C C . GLY B 1 98 ? -5.992 22.953 6.809 1 97 98 GLY B C 1
ATOM 2000 O O . GLY B 1 98 ? -6.266 21.75 6.906 1 97 98 GLY B O 1
ATOM 2001 N N . LEU B 1 99 ? -5.73 23.719 7.824 1 95.88 99 LEU B N 1
ATOM 2002 C CA . LEU B 1 99 ? -5.727 23.203 9.18 1 95.88 99 LEU B CA 1
ATOM 2003 C C . LEU B 1 99 ? -7.129 22.766 9.602 1 95.88 99 LEU B C 1
ATOM 2005 O O . LEU B 1 99 ? -7.297 21.703 10.203 1 95.88 99 LEU B O 1
ATOM 2009 N N . ARG B 1 100 ? -8.109 23.562 9.289 1 96.31 100 ARG B N 1
ATOM 2010 C CA . ARG B 1 100 ? -9.5 23.234 9.602 1 96.31 100 ARG B CA 1
ATOM 2011 C C . ARG B 1 100 ? -9.945 21.984 8.867 1 96.31 100 ARG B C 1
ATOM 2013 O O . ARG B 1 100 ? -10.602 21.109 9.445 1 96.31 100 ARG B O 1
ATOM 2020 N N . ARG B 1 101 ? -9.531 21.922 7.609 1 96.25 101 ARG B N 1
ATOM 2021 C CA . ARG B 1 101 ? -9.883 20.766 6.797 1 96.25 101 ARG B CA 1
ATOM 2022 C C . ARG B 1 101 ? -9.266 19.484 7.355 1 96.25 101 ARG B C 1
ATOM 2024 O O . ARG B 1 101 ? -9.93 18.453 7.457 1 96.25 101 ARG B O 1
ATOM 2031 N N . ARG B 1 102 ? -8.039 19.531 7.676 1 94.94 102 ARG B N 1
ATOM 2032 C CA . ARG B 1 102 ? -7.344 18.391 8.25 1 94.94 102 ARG B CA 1
ATOM 2033 C C . ARG B 1 102 ? -8.055 17.891 9.508 1 94.94 102 ARG B C 1
ATOM 2035 O O . ARG B 1 102 ? -8.258 16.688 9.672 1 94.94 102 ARG B O 1
ATOM 2042 N N . ARG B 1 103 ? -8.438 18.812 10.367 1 94.5 103 ARG B N 1
ATOM 2043 C CA . ARG B 1 103 ? -9.117 18.453 11.609 1 94.5 103 ARG B CA 1
ATOM 2044 C C . ARG B 1 103 ? -10.477 17.812 11.336 1 94.5 103 ARG B C 1
ATOM 2046 O O . ARG B 1 103 ? -10.852 16.844 11.977 1 94.5 103 ARG B O 1
ATOM 2053 N N . GLU B 1 104 ? -11.156 18.422 10.414 1 95.81 104 GLU B N 1
ATOM 2054 C CA . GLU B 1 104 ? -12.461 17.922 10.008 1 95.81 104 GLU B CA 1
ATOM 2055 C C . GLU B 1 104 ? -12.359 16.484 9.484 1 95.81 104 GLU B C 1
ATOM 2057 O O . GLU B 1 104 ? -13.133 15.609 9.891 1 95.81 104 GLU B O 1
ATOM 2062 N N . LEU B 1 105 ? -11.43 16.266 8.641 1 95.12 105 LEU B N 1
ATOM 2063 C CA . LEU B 1 105 ? -11.227 14.953 8.047 1 95.12 105 LEU B CA 1
ATOM 2064 C C . LEU B 1 105 ? -10.797 13.938 9.109 1 95.12 105 LEU B C 1
ATOM 2066 O O . LEU B 1 105 ? -11.297 12.812 9.133 1 95.12 105 LEU B O 1
ATOM 2070 N N . SER B 1 106 ? -9.914 14.359 9.969 1 92.56 106 SER B N 1
ATOM 2071 C CA . SER B 1 106 ? -9.43 13.477 11.023 1 92.56 106 SER B CA 1
ATOM 2072 C C . SER B 1 106 ? -10.562 13.047 11.945 1 92.56 106 SER B C 1
ATOM 2074 O O . SER B 1 106 ? -10.633 11.891 12.359 1 92.56 106 SER B O 1
ATOM 2076 N N . ARG B 1 107 ? -11.398 13.977 12.227 1 92.56 107 ARG B N 1
ATOM 2077 C CA . ARG B 1 107 ? -12.539 13.688 13.086 1 92.56 107 ARG B CA 1
ATOM 2078 C C . ARG B 1 107 ? -13.492 12.703 12.422 1 92.56 107 ARG B C 1
ATOM 2080 O O . ARG B 1 107 ? -13.984 11.773 13.062 1 92.56 107 ARG B O 1
ATOM 2087 N N . ALA B 1 108 ? -13.742 12.945 11.18 1 94.12 108 ALA B N 1
ATOM 2088 C CA . ALA B 1 108 ? -14.641 12.07 10.438 1 94.12 108 ALA B CA 1
ATOM 2089 C C . ALA B 1 108 ? -14.078 10.656 10.344 1 94.12 108 ALA B C 1
ATOM 2091 O O . ALA B 1 108 ? -14.805 9.68 10.555 1 94.12 108 ALA B O 1
ATOM 2092 N N . VAL B 1 109 ? -12.836 10.539 10.086 1 92.88 109 VAL B N 1
ATOM 2093 C CA . VAL B 1 109 ? -12.188 9.242 9.953 1 92.88 109 VAL B CA 1
ATOM 2094 C C . VAL B 1 109 ? -12.188 8.523 11.297 1 92.88 109 VAL B C 1
ATOM 2096 O O . VAL B 1 109 ? -12.508 7.332 11.375 1 92.88 109 VAL B O 1
ATOM 2099 N N . ARG B 1 110 ? -11.844 9.234 12.305 1 89.44 110 ARG B N 1
ATOM 2100 C CA . ARG B 1 110 ? -11.812 8.648 13.641 1 89.44 110 ARG B CA 1
ATOM 2101 C C . ARG B 1 110 ? -13.195 8.148 14.047 1 89.44 110 ARG B C 1
ATOM 2103 O O . ARG B 1 110 ? -13.32 7.098 14.688 1 89.44 110 ARG B O 1
ATOM 2110 N N . ALA B 1 111 ? -14.195 8.883 13.742 1 89.06 111 ALA B N 1
ATOM 2111 C CA . ALA B 1 111 ? -15.57 8.523 14.086 1 89.06 111 ALA B CA 1
ATOM 2112 C C . ALA B 1 111 ? -15.984 7.223 13.406 1 89.06 111 ALA B C 1
ATOM 2114 O O . ALA B 1 111 ? -16.672 6.395 14.008 1 89.06 111 ALA B O 1
ATOM 2115 N N . GLU B 1 112 ? -15.555 7.098 12.195 1 84.12 112 GLU B N 1
ATOM 2116 C CA . GLU B 1 112 ? -15.945 5.918 11.422 1 84.12 112 GLU B CA 1
ATOM 2117 C C . GLU B 1 112 ? -15.031 4.734 11.727 1 84.12 112 GLU B C 1
ATOM 2119 O O . GLU B 1 112 ? -15.469 3.586 11.719 1 84.12 112 GLU B O 1
ATOM 2124 N N . TRP B 1 113 ? -13.727 5.027 11.906 1 80.38 113 TRP B N 1
ATOM 2125 C CA . TRP B 1 113 ? -12.719 4.008 12.164 1 80.38 113 TRP B CA 1
ATOM 2126 C C . TRP B 1 113 ? -12.969 3.316 13.5 1 80.38 113 TRP B C 1
ATOM 2128 O O . TRP B 1 113 ? -12.883 2.09 13.594 1 80.38 113 TRP B O 1
ATOM 2138 N N . GLY B 1 114 ? -13.508 4.035 14.453 1 75.38 114 GLY B N 1
ATOM 2139 C CA . GLY B 1 114 ? -13.711 3.523 15.805 1 75.38 114 GLY B CA 1
ATOM 2140 C C . GLY B 1 114 ? -12.484 3.662 16.688 1 75.38 114 GLY B C 1
ATOM 2141 O O . GLY B 1 114 ? -11.453 4.18 16.25 1 75.38 114 GLY B O 1
ATOM 2142 N N . PRO B 1 115 ? -12.633 3.213 17.891 1 68 115 PRO B N 1
ATOM 2143 C CA . PRO B 1 115 ? -11.602 3.486 18.891 1 68 115 PRO B CA 1
ATOM 2144 C C . PRO B 1 115 ? -10.367 2.602 18.734 1 68 115 PRO B C 1
ATOM 2146 O O . PRO B 1 115 ? -9.32 2.889 19.312 1 68 115 PRO B O 1
ATOM 2149 N N . SER B 1 116 ? -10.57 1.552 18 1 72.62 116 SER B N 1
ATOM 2150 C CA . SER B 1 116 ? -9.445 0.637 17.828 1 72.62 116 SER B CA 1
ATOM 2151 C C . SER B 1 116 ? -9.414 0.062 16.422 1 72.62 116 SER B C 1
ATOM 2153 O O . SER B 1 116 ? -10.422 0.089 15.711 1 72.62 116 SER B O 1
ATOM 2155 N N . VAL B 1 117 ? -8.164 -0.319 16.062 1 77.88 117 VAL B N 1
ATOM 2156 C CA . VAL B 1 117 ? -8.016 -1.007 14.789 1 77.88 117 VAL B CA 1
ATOM 2157 C C . VAL B 1 117 ? -8.852 -2.281 14.789 1 77.88 117 VAL B C 1
ATOM 2159 O O . VAL B 1 117 ? -8.758 -3.098 15.711 1 77.88 117 VAL B O 1
ATOM 2162 N N . PRO B 1 118 ? -9.781 -2.348 13.867 1 76.94 118 PRO B N 1
ATOM 2163 C CA . PRO B 1 118 ? -10.594 -3.566 13.805 1 76.94 118 PRO B CA 1
ATOM 2164 C C . PRO B 1 118 ? -9.75 -4.84 13.852 1 76.94 118 PRO B C 1
ATOM 2166 O O . PRO B 1 118 ? -8.719 -4.93 13.18 1 76.94 118 PRO B O 1
ATOM 2169 N N . GLY B 1 119 ? -10.125 -5.742 14.812 1 80.75 119 GLY B N 1
ATOM 2170 C CA . GLY B 1 119 ? -9.516 -7.059 14.828 1 80.75 119 GLY B CA 1
ATOM 2171 C C . GLY B 1 119 ? -8.289 -7.137 15.719 1 80.75 119 GLY B C 1
ATOM 2172 O O . GLY B 1 119 ? -7.723 -8.219 15.914 1 80.75 119 GLY B O 1
ATOM 2173 N N . LEU B 1 120 ? -7.852 -5.988 16.203 1 88.12 120 LEU B N 1
ATOM 2174 C CA . LEU B 1 120 ? -6.684 -5.992 17.078 1 88.12 120 LEU B CA 1
ATOM 2175 C C . LEU B 1 120 ? -7.035 -5.426 18.453 1 88.12 120 LEU B C 1
ATOM 2177 O O . LEU B 1 120 ? -7.812 -4.473 18.562 1 88.12 120 LEU B O 1
ATOM 2181 N N . THR B 1 121 ? -6.469 -6.051 19.453 1 88.38 121 THR B N 1
ATOM 2182 C CA . THR B 1 121 ? -6.535 -5.449 20.781 1 88.38 121 THR B CA 1
ATOM 2183 C C . THR B 1 121 ? -5.609 -4.238 20.875 1 88.38 121 THR B C 1
ATOM 2185 O O . THR B 1 121 ? -4.742 -4.047 20.016 1 88.38 121 THR B O 1
ATOM 2188 N N . GLU B 1 122 ? -5.902 -3.48 21.891 1 86.19 122 GLU B N 1
ATOM 2189 C CA . GLU B 1 122 ? -5.023 -2.334 22.109 1 86.19 122 GLU B CA 1
ATOM 2190 C C . GLU B 1 122 ? -3.572 -2.771 22.281 1 86.19 122 GLU B C 1
ATOM 2192 O O . GLU B 1 122 ? -2.662 -2.119 21.766 1 86.19 122 GLU B O 1
ATOM 2197 N N . ASP B 1 123 ? -3.445 -3.859 22.906 1 89.44 123 ASP B N 1
ATOM 2198 C CA . ASP B 1 123 ? -2.105 -4.395 23.125 1 89.44 123 ASP B CA 1
ATOM 2199 C C . ASP B 1 123 ? -1.468 -4.828 21.797 1 89.44 123 ASP B C 1
ATOM 2201 O O . ASP B 1 123 ? -0.28 -4.59 21.578 1 89.44 123 ASP B O 1
ATOM 2205 N N . GLU B 1 124 ? -2.209 -5.418 20.953 1 90.31 124 GLU B N 1
ATOM 2206 C CA . GLU B 1 124 ? -1.713 -5.863 19.656 1 90.31 124 GLU B CA 1
ATOM 2207 C C . GLU B 1 124 ? -1.374 -4.672 18.766 1 90.31 124 GLU B C 1
ATOM 2209 O O . GLU B 1 124 ? -0.398 -4.715 18.016 1 90.31 124 GLU B O 1
ATOM 2214 N N . GLU B 1 125 ? -2.174 -3.684 18.875 1 89.38 125 GLU B N 1
ATOM 2215 C CA . GLU B 1 125 ? -1.884 -2.457 18.141 1 89.38 125 GLU B CA 1
ATOM 2216 C C . GLU B 1 125 ? -0.574 -1.83 18.609 1 89.38 125 GLU B C 1
ATOM 2218 O O . GLU B 1 125 ? 0.227 -1.368 17.797 1 89.38 125 GLU B O 1
ATOM 2223 N N . ASP B 1 126 ? -0.419 -1.853 19.875 1 90.12 126 ASP B N 1
ATOM 2224 C CA . ASP B 1 126 ? 0.785 -1.286 20.469 1 90.12 126 ASP B CA 1
ATOM 2225 C C . ASP B 1 126 ? 2.025 -2.078 20.062 1 90.12 126 ASP B C 1
ATOM 2227 O O . ASP B 1 126 ? 3.143 -1.558 20.109 1 90.12 126 ASP B O 1
ATOM 2231 N N . GLN B 1 127 ? 1.858 -3.291 19.688 1 92.38 127 GLN B N 1
ATOM 2232 C CA . GLN B 1 127 ? 2.951 -4.121 19.188 1 92.38 127 GLN B CA 1
ATOM 2233 C C . GLN B 1 127 ? 3.176 -3.893 17.703 1 92.38 127 GLN B C 1
ATOM 2235 O O . GLN B 1 127 ? 4.32 -3.832 17.25 1 92.38 127 GLN B O 1
ATOM 2240 N N . LEU B 1 128 ? 2.135 -3.703 17 1 93.69 128 LEU B N 1
ATOM 2241 C CA . LEU B 1 128 ? 2.174 -3.623 15.547 1 93.69 128 LEU B CA 1
ATOM 2242 C C . LEU B 1 128 ? 2.869 -2.344 15.094 1 93.69 128 LEU B C 1
ATOM 2244 O O . LEU B 1 128 ? 3.73 -2.381 14.211 1 93.69 128 LEU B O 1
ATOM 2248 N N . LEU B 1 129 ? 2.58 -1.241 15.672 1 93.62 129 LEU B N 1
ATOM 2249 C CA . LEU B 1 129 ? 3.021 0.064 15.195 1 93.62 129 LEU B CA 1
ATOM 2250 C C . LEU B 1 129 ? 4.535 0.196 15.297 1 93.62 129 LEU B C 1
ATOM 2252 O O . LEU B 1 129 ? 5.199 0.563 14.328 1 93.62 129 LEU B O 1
ATOM 2256 N N . PRO B 1 130 ? 5.09 -0.236 16.438 1 93.44 130 PRO B N 1
ATOM 2257 C CA . PRO B 1 130 ? 6.551 -0.151 16.516 1 93.44 130 PRO B CA 1
ATOM 2258 C C . PRO B 1 130 ? 7.246 -1.089 15.531 1 93.44 130 PRO B C 1
ATOM 2260 O O . PRO B 1 130 ? 8.312 -0.76 15.008 1 93.44 130 PRO B O 1
ATOM 2263 N N . LEU B 1 131 ? 6.715 -2.227 15.297 1 94.12 131 LEU B N 1
ATOM 2264 C CA . LEU B 1 131 ? 7.293 -3.168 14.344 1 94.12 131 LEU B CA 1
ATOM 2265 C C . LEU B 1 131 ? 7.27 -2.596 12.93 1 94.12 131 LEU B C 1
ATOM 2267 O O . LEU B 1 131 ? 8.25 -2.715 12.195 1 94.12 131 LEU B O 1
ATOM 2271 N N . LEU B 1 132 ? 6.156 -1.958 12.578 1 94.38 132 LEU B N 1
ATOM 2272 C CA . LEU B 1 132 ? 6.047 -1.309 11.273 1 94.38 132 LEU B CA 1
ATOM 2273 C C . LEU B 1 132 ? 7.047 -0.163 11.156 1 94.38 132 LEU B C 1
ATOM 2275 O O . LEU B 1 132 ? 7.625 0.053 10.086 1 94.38 132 LEU B O 1
ATOM 2279 N N . GLY B 1 133 ? 7.164 0.558 12.25 1 93 133 GLY B N 1
ATOM 2280 C CA . GLY B 1 133 ? 8.148 1.63 12.273 1 93 133 GLY B CA 1
ATOM 2281 C C . GLY B 1 133 ? 9.562 1.145 12.039 1 93 133 GLY B C 1
ATOM 2282 O O . GLY B 1 133 ? 10.297 1.727 11.242 1 93 133 GLY B O 1
ATOM 2283 N N . ARG B 1 134 ? 9.984 0.143 12.672 1 92.56 134 ARG B N 1
ATOM 2284 C CA . ARG B 1 134 ? 11.312 -0.438 12.508 1 92.56 134 ARG B CA 1
ATOM 2285 C C . ARG B 1 134 ? 11.5 -0.962 11.086 1 92.56 134 ARG B C 1
ATOM 2287 O O . ARG B 1 134 ? 12.555 -0.755 10.484 1 92.56 134 ARG B O 1
ATOM 2294 N N . LEU B 1 135 ? 10.492 -1.604 10.648 1 91.75 135 LEU B N 1
ATOM 2295 C CA . LEU B 1 135 ? 10.539 -2.139 9.289 1 91.75 135 LEU B CA 1
ATOM 2296 C C . LEU B 1 135 ? 10.742 -1.021 8.273 1 91.75 135 LEU B C 1
ATOM 2298 O O . LEU B 1 135 ? 11.625 -1.109 7.418 1 91.75 135 LEU B O 1
ATOM 2302 N N . SER B 1 136 ? 9.969 0.015 8.391 1 91.56 136 SER B N 1
ATOM 2303 C CA . SER B 1 136 ? 10.062 1.148 7.48 1 91.56 136 SER B CA 1
ATOM 2304 C C . SER B 1 136 ? 11.438 1.806 7.555 1 91.56 136 SER B C 1
ATOM 2306 O O . SER B 1 136 ? 12.008 2.178 6.531 1 91.56 136 SER B O 1
ATOM 2308 N N . GLY B 1 137 ? 11.922 1.948 8.734 1 89.12 137 GLY B N 1
ATOM 2309 C CA . GLY B 1 137 ? 13.242 2.521 8.914 1 89.12 137 GLY B CA 1
ATOM 2310 C C . GLY B 1 137 ? 14.344 1.708 8.258 1 89.12 137 GLY B C 1
ATOM 2311 O O . GLY B 1 137 ? 15.227 2.264 7.602 1 89.12 137 GLY B O 1
ATOM 2312 N N . ALA B 1 138 ? 14.312 0.476 8.398 1 87.75 138 ALA B N 1
ATOM 2313 C CA . ALA B 1 138 ? 15.32 -0.421 7.848 1 87.75 138 ALA B CA 1
ATOM 2314 C C . ALA B 1 138 ? 15.258 -0.448 6.324 1 87.75 138 ALA B C 1
ATOM 2316 O O . ALA B 1 138 ? 16.297 -0.555 5.656 1 87.75 138 ALA B O 1
ATOM 2317 N N . LEU B 1 139 ? 14.047 -0.385 5.816 1 87.25 139 LEU B N 1
ATOM 2318 C CA . LEU B 1 139 ? 13.875 -0.442 4.367 1 87.25 139 LEU B CA 1
ATOM 2319 C C . LEU B 1 139 ? 14.281 0.877 3.719 1 87.25 139 LEU B C 1
ATOM 2321 O O . LEU B 1 139 ? 14.695 0.901 2.557 1 87.25 139 LEU B O 1
ATOM 2325 N N . ALA B 1 140 ? 14.055 1.933 4.391 1 83.5 140 ALA B N 1
ATOM 2326 C CA . ALA B 1 140 ? 14.461 3.242 3.885 1 83.5 140 ALA B CA 1
ATOM 2327 C C . ALA B 1 140 ? 15.977 3.352 3.779 1 83.5 140 ALA B C 1
ATOM 2329 O O . ALA B 1 140 ? 16.5 3.936 2.828 1 83.5 140 ALA B O 1
ATOM 2330 N N . ASP B 1 141 ? 16.688 2.914 4.766 1 71.38 141 ASP B N 1
ATOM 2331 C CA . ASP B 1 141 ? 18.141 2.971 4.828 1 71.38 141 ASP B CA 1
ATOM 2332 C C . ASP B 1 141 ? 18.766 2.104 3.738 1 71.38 141 ASP B C 1
ATOM 2334 O O . ASP B 1 141 ? 19.828 2.434 3.211 1 71.38 141 ASP B O 1
ATOM 2338 N N . GLY B 1 142 ? 18.266 1.077 3.457 1 60.25 142 GLY B N 1
ATOM 2339 C CA . GLY B 1 142 ? 18.828 0.229 2.422 1 60.25 142 GLY B CA 1
ATOM 2340 C C . GLY B 1 142 ? 18.703 0.817 1.029 1 60.25 142 GLY B C 1
ATOM 2341 O O . GLY B 1 142 ? 19.344 0.351 0.089 1 60.25 142 GLY B O 1
ATOM 2342 N N . SER B 1 143 ? 17.719 1.632 0.703 1 52.59 143 SER B N 1
ATOM 2343 C CA . SER B 1 143 ? 17.609 2.299 -0.591 1 52.59 143 SER B CA 1
ATOM 2344 C C . SER B 1 143 ? 18.812 3.193 -0.851 1 52.59 143 SER B C 1
ATOM 2346 O O . SER B 1 143 ? 19.156 3.465 -2.004 1 52.59 143 SER B O 1
ATOM 2348 N N . ASP B 1 144 ? 19.422 3.898 0.099 1 45.66 144 ASP B N 1
ATOM 2349 C CA . ASP B 1 144 ? 20.578 4.773 -0.048 1 45.66 144 ASP B CA 1
ATOM 2350 C C . ASP B 1 144 ? 21.828 3.967 -0.387 1 45.66 144 ASP B C 1
ATOM 2352 O O . ASP B 1 144 ? 22.766 4.484 -1.014 1 45.66 144 ASP B O 1
ATOM 2356 N N . ARG B 1 145 ? 22.062 2.973 0.171 1 39.25 145 ARG B N 1
ATOM 2357 C CA . ARG B 1 145 ? 23.328 2.275 -0.064 1 39.25 145 ARG B CA 1
ATOM 2358 C C . ARG B 1 145 ? 23.453 1.846 -1.521 1 39.25 145 ARG B C 1
ATOM 2360 O O . ARG B 1 145 ? 24.547 1.562 -2 1 39.25 145 ARG B O 1
ATOM 2367 N N . ALA B 1 146 ? 22.375 1.61 -2.242 1 40.94 146 ALA B N 1
ATOM 2368 C CA . ALA B 1 146 ? 22.609 1.193 -3.623 1 40.94 146 ALA B CA 1
ATOM 2369 C C . ALA B 1 146 ? 23.109 2.357 -4.469 1 40.94 146 ALA B C 1
ATOM 2371 O O . ALA B 1 146 ? 23.641 2.154 -5.566 1 40.94 146 ALA B O 1
ATOM 2372 N N . GLY B 1 147 ? 22.906 3.602 -4.18 1 36.25 147 GLY B N 1
ATOM 2373 C CA . GLY B 1 147 ? 23.391 4.715 -4.98 1 36.25 147 GLY B CA 1
ATOM 2374 C C . GLY B 1 147 ? 24.875 4.977 -4.797 1 36.25 147 GLY B C 1
ATOM 2375 O O . GLY B 1 147 ? 25.453 5.832 -5.477 1 36.25 147 GLY B O 1
ATOM 2376 N N . THR B 1 148 ? 25.344 4.758 -3.686 1 37.31 148 THR B N 1
ATOM 2377 C CA . THR B 1 148 ? 26.656 5.309 -3.406 1 37.31 148 THR B CA 1
ATOM 2378 C C . THR B 1 148 ? 27.7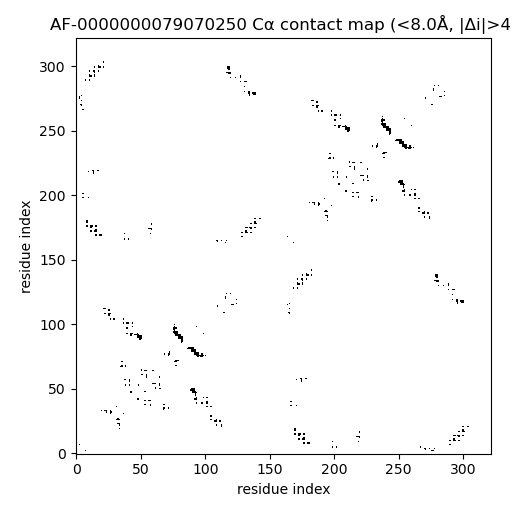34 4.523 -4.148 1 37.31 148 THR B C 1
ATOM 2380 O O . THR B 1 148 ? 28.891 4.965 -4.23 1 37.31 148 THR B O 1
ATOM 2383 N N . THR B 1 149 ? 27.344 3.363 -4.582 1 37.75 149 THR B N 1
ATOM 2384 C CA . THR B 1 149 ? 28.547 2.662 -4.984 1 37.75 149 THR B CA 1
ATOM 2385 C C . THR B 1 149 ? 29.047 3.176 -6.332 1 37.75 149 THR B C 1
ATOM 2387 O O . THR B 1 149 ? 30.031 2.664 -6.871 1 37.75 149 THR B O 1
ATOM 2390 N N . ALA B 1 150 ? 28.172 3.924 -7.039 1 38 150 ALA B N 1
ATOM 2391 C CA . ALA B 1 150 ? 28.75 4.145 -8.359 1 38 150 ALA B CA 1
ATOM 2392 C C . ALA B 1 150 ? 29.891 5.145 -8.297 1 38 150 ALA B C 1
ATOM 2394 O O . ALA B 1 150 ? 29.672 6.344 -8.125 1 38 150 ALA B O 1
ATOM 2395 N N . ALA B 1 151 ? 30.969 4.91 -7.609 1 39.53 151 ALA B N 1
ATOM 2396 C CA . ALA B 1 151 ? 32.094 5.809 -7.793 1 39.53 151 ALA B CA 1
ATOM 2397 C C . ALA B 1 151 ? 32.469 5.953 -9.273 1 39.53 151 ALA B C 1
ATOM 2399 O O . ALA B 1 151 ? 32.438 4.977 -10.016 1 39.53 151 ALA B O 1
ATOM 2400 N N . PRO B 1 152 ? 32.375 7.176 -9.797 1 41 152 PRO B N 1
ATOM 2401 C CA . PRO B 1 152 ? 32.75 7.461 -11.188 1 41 152 PRO B CA 1
ATOM 2402 C C . PRO B 1 152 ? 34.062 6.82 -11.586 1 41 152 PRO B C 1
ATOM 2404 O O . PRO B 1 152 ? 34.969 6.715 -10.758 1 41 152 PRO B O 1
ATOM 2407 N N . ALA B 1 153 ? 34.062 5.898 -12.391 1 42.84 153 ALA B N 1
ATOM 2408 C CA . ALA B 1 153 ? 35.281 5.387 -13.023 1 42.84 153 ALA B CA 1
ATOM 2409 C C . ALA B 1 153 ? 36.156 6.523 -13.57 1 42.84 153 ALA B C 1
ATOM 2411 O O . ALA B 1 153 ? 35.688 7.336 -14.367 1 42.84 153 ALA B O 1
ATOM 2412 N N . GLY B 1 154 ? 37 7.176 -12.773 1 38.66 154 GLY B N 1
ATOM 2413 C CA . GLY B 1 154 ? 38 8.148 -13.188 1 38.66 154 GLY B CA 1
ATOM 2414 C C . GLY B 1 154 ? 38.719 7.754 -14.469 1 38.66 154 GLY B C 1
ATOM 2415 O O . GLY B 1 154 ? 39.125 6.602 -14.633 1 38.66 154 GLY B O 1
ATOM 2416 N N . ASN B 1 155 ? 38.469 8.312 -15.633 1 41.09 155 ASN B N 1
ATOM 2417 C CA . ASN B 1 155 ? 39.188 8.258 -16.891 1 41.09 155 ASN B CA 1
ATOM 2418 C C . ASN B 1 155 ? 40.656 8.586 -16.703 1 41.09 155 ASN B C 1
ATOM 2420 O O . ASN B 1 155 ? 41 9.656 -16.188 1 41.09 155 ASN B O 1
ATOM 2424 N N . PRO B 1 156 ? 41.625 7.645 -16.641 1 44.12 156 PRO B N 1
ATOM 2425 C CA . PRO B 1 156 ? 43.062 7.879 -16.594 1 44.12 156 PRO B CA 1
ATOM 2426 C C . PRO B 1 156 ? 43.562 8.695 -17.781 1 44.12 156 PRO B C 1
ATOM 2428 O O . PRO B 1 156 ? 43.406 8.273 -18.938 1 44.12 156 PRO B O 1
ATOM 2431 N N . VAL B 1 157 ? 43.25 9.953 -18.047 1 37.44 157 VAL B N 1
ATOM 2432 C CA . VAL B 1 157 ? 43.875 10.742 -19.078 1 37.44 157 VAL B CA 1
ATOM 2433 C C . VAL B 1 157 ? 45.406 10.695 -18.906 1 37.44 157 VAL B C 1
ATOM 2435 O O . VAL B 1 157 ? 45.906 11.008 -17.828 1 37.44 157 VAL B O 1
ATOM 2438 N N . GLY B 1 158 ? 46.156 9.859 -19.641 1 39.53 158 GLY B N 1
ATOM 2439 C CA . GLY B 1 158 ? 47.562 9.742 -19.969 1 39.53 158 GLY B CA 1
ATOM 2440 C C . GLY B 1 158 ? 48.188 11.07 -20.328 1 39.53 158 GLY B C 1
ATOM 2441 O O . GLY B 1 158 ? 47.656 11.812 -21.156 1 39.53 158 GLY B O 1
ATOM 2442 N N . ARG B 1 159 ? 48.812 11.773 -19.406 1 32.94 159 ARG B N 1
ATOM 2443 C CA . ARG B 1 159 ? 49.781 12.828 -19.609 1 32.94 159 ARG B CA 1
ATOM 2444 C C . ARG B 1 159 ? 50.938 12.359 -20.5 1 32.94 159 ARG B C 1
ATOM 2446 O O . ARG B 1 159 ? 51.781 11.57 -20.078 1 32.94 159 ARG B O 1
ATOM 2453 N N . ALA B 1 160 ? 50.719 11.914 -21.703 1 34.72 160 ALA B N 1
ATOM 2454 C CA . ALA B 1 160 ? 51.906 11.719 -22.516 1 34.72 160 ALA B CA 1
ATOM 2455 C C . ALA B 1 160 ? 52.656 13.039 -22.719 1 34.72 160 ALA B C 1
ATOM 2457 O O . ALA B 1 160 ? 52.094 13.984 -23.281 1 34.72 160 ALA B O 1
ATOM 2458 N N . ARG B 1 161 ? 53.562 13.383 -21.703 1 25.75 161 ARG B N 1
ATOM 2459 C CA . ARG B 1 161 ? 54.75 13.922 -22.297 1 25.75 161 ARG B CA 1
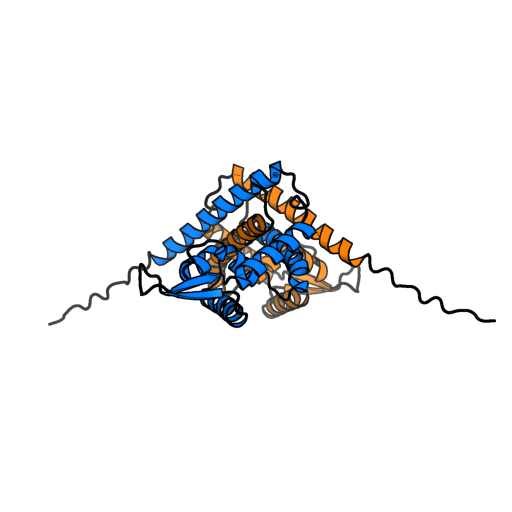ATOM 2460 C C . ARG B 1 161 ? 55.5 12.859 -23.109 1 25.75 161 ARG B C 1
ATOM 2462 O O . ARG B 1 161 ? 55.438 11.672 -22.781 1 25.75 161 ARG B O 1
#

InterPro domains:
  IPR000835 MarR-type HTH domain [PF12802] (35-89)
  IPR000835 MarR-type HTH domain [PR00598] (66-81)
  IPR000835 MarR-type HTH domain [PR00598] (85-101)
  IPR000835 MarR-type HTH domain [PR00598] (115-135)
  IPR000835 MarR-type HTH domain [PS50995] (5-137)
  IPR000835 MarR-type HTH domain [SM00347] (25-125)
  IPR036388 Winged helix-like DNA-binding domain superfamily [G3DSA:1.10.10.10] (1-142)
  IPR036390 Winged helix DNA-binding domain superfamily [SSF46785] (5-140)
  IPR039422 Transcription regulators MarR/SlyA-like [PTHR33164] (7-137)

Foldseek 3Di:
DDDDPCVVVVVVVVVVVVLLVLLQVLCVVVVDHPLLLLLLVVQLDDQFDFLVVSCLVSVHDSVVSVVSLVVCVVVQQKDWDADPVHRVTIGIHGDPVNNVVSVVSVVSSDVSCDDDRPPDDPVRVVVPVVVVVVVSVVVSVVVVVVPPPPPPPPPPPPPPD/DDDDPCVVVVVVVVVVVVLLVQLQVLCVVVVDHPLLLLLLVVQLDDQFDFLVVSCLVSVHDSVVSVVSLVVCVVVQQKDWDADPVHRVTIGIHGDPVNNVVSVVSVVSSDVSCDDDHPPDDPVRVVVPVVVVVVVSVVVSVVVVVVPPPPDPPPDPPDPPD

pLDDT: mean 84.77, std 18.49, range [25.75, 98.19]

Sequence (322 aa):
MARQPQDLLHLLTRAERLAARRIQSVLDAFGCSVDAWRVLDLLSGDEGRTMTSLAEDAALPAPTLTKIVDQLVDQNLVFRRVDPADRRRVLAQLTPRGLRRRRELSRAVRAEWGPSVPGLTEDEEDQLLPLLGRLSGALADGSDRAGTTAAPAGNPVGRARMARQPQDLLHLLTRAERLAARRIQSVLDAFGCSVDAWRVLDLLSGDEGRTMTSLAEDAALPAPTLTKIVDQLVDQNLVFRRVDPADRRRVLAQLTPRGLRRRRELSRAVRAEWGPSVPGLTEDEEDQLLPLLGRLSGALADGSDRAGTTAAPAGNPVGRAR

Secondary structure (DSSP, 8-state):
----HHHHHHHHHHHHHHHHHHHHHHHGGGT--HHHHHHHHHT-SSS-EEHHHHHHHHT--HHHHHHHHHHHHHTTSEEEEEETTEEEEEEEEE-HHHHHHHHHHHHHHHHHH-SS-TT--HHHHHHHHHHHHHHHHHHHHHHHHHHHS------------/----HHHHHHHHHHHHHHHHHHHHHHHGGGT--HHHHHHHHHT-SSS-EEHH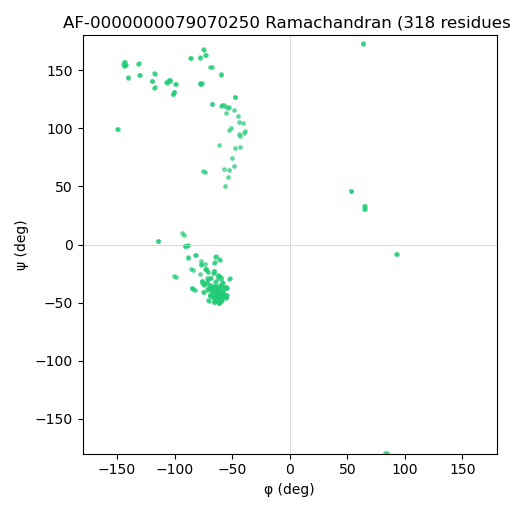HHHHHHT--HHHHHHHHHHHHHTTSEEEEEETTEEEEEEEEE-HHHHHHHHHHHHHHHHHH-SS-TT--HHHHHHHHHHHHHHHHHHHHHHHHTTTT------------

Solvent-accessible surface area (backbone atoms only — not comparable to full-atom values): 17944 Å² total; per-residue (Å²): 128,84,82,46,70,64,57,54,51,47,37,35,44,33,29,33,46,42,52,48,50,58,50,31,63,56,30,53,81,68,77,42,50,62,68,53,50,49,51,46,59,72,28,67,55,90,82,39,39,38,64,66,58,48,18,60,71,63,56,42,56,62,71,58,43,49,52,49,49,51,51,34,35,74,69,52,25,32,46,76,43,68,31,88,91,40,76,86,39,52,24,37,29,58,30,77,59,23,50,52,48,45,51,52,50,50,52,53,42,45,67,70,60,47,92,48,62,56,70,44,51,72,67,52,48,65,52,46,54,57,54,34,48,38,37,31,53,34,43,56,56,56,61,55,61,69,66,62,65,72,60,76,79,75,75,79,75,72,74,82,120,127,83,81,46,71,64,56,54,53,47,36,34,45,32,30,32,47,42,53,49,50,57,49,30,64,56,29,54,82,68,77,43,51,61,67,54,51,49,51,47,58,73,29,67,54,89,82,40,40,38,63,64,58,48,17,60,70,63,56,42,58,62,70,58,42,50,52,49,50,52,53,34,34,75,69,52,26,32,46,76,43,67,31,89,91,40,77,86,38,50,24,36,29,57,31,77,59,22,51,53,48,46,52,52,51,50,50,52,42,45,67,70,61,46,93,49,62,56,69,45,51,74,68,52,47,65,51,46,53,57,54,34,47,39,36,31,53,34,43,57,56,56,61,55,62,70,65,62,66,71,63,78,80,76,77,82,75,77,79,78,123

Organism: Streptomyces microflavus (NCBI:txid1919)